Protein AF-A0A929A7U9-F1 (afdb_monomer)

Sequence (236 aa):
MKFIVTSAIALIPPIICLALLGVSIYPGGVENAIILFILLVLVALNLFISNLIAGQLWAILTFVLLGGIPILMLWREVRQSATNNSPSSSHRLPVRLRKILRWLWILDGCIVGLTIVLLSANIPLKWSFSQVEPSFSDLAAQASTPGAIAFVDRQFGPYSVSEMVQSEAGGTYIRLRSPEFFVSDRTIYGFAHHPNPNGSPFGGGDENHRHYEVHSIDGEWHWFQDNFGTDDWRSF

Mean predicted aligned error: 11.19 Å

Secondary structure (DSSP, 8-state):
-HHHHHHHHHHHHHHHHHHHHHHTTSTTTT--HHHHHHHHHHHHHHHHHHHHHHHHHHHHHHHHHHHHHHHHHHHHHHHTTT---------PPPHHHHHHHHHHHHHHHHHHHHHHHHHHTTHHHHHHHHTTHHHHHHHHHT--SBTPEEEEEEEETTEEEEEEEE-TTS-EEEEEPPPTTTS-TTEEEEEEES--TT--TT--S-GGG-EEEEEEEETTEEEEEEE--SGGGGG-

Solvent-accessible surface area (backbone atoms only — not comparable to full-atom values): 13617 Å² total; per-residue (Å²): 110,71,67,60,54,55,55,55,60,65,48,48,61,61,53,52,49,52,52,49,50,61,46,34,45,42,86,79,58,63,74,47,68,60,58,57,47,51,52,50,49,53,52,50,47,52,54,47,55,50,48,50,58,54,46,49,50,50,52,51,49,48,48,45,52,68,56,39,46,58,54,46,48,60,50,43,66,70,42,72,78,71,65,85,86,80,89,81,81,77,86,65,78,56,74,65,57,62,52,52,55,55,49,52,54,52,51,50,53,50,51,54,53,48,47,52,53,38,59,78,67,43,42,48,25,38,58,58,43,67,76,41,42,69,63,52,50,59,52,51,71,65,57,82,49,68,70,46,79,42,81,62,71,46,73,54,87,96,43,40,35,40,37,35,34,23,33,80,91,44,30,34,38,38,34,42,53,74,64,88,85,80,60,58,97,50,51,50,37,33,42,21,42,51,67,47,93,89,52,67,89,82,73,74,69,65,73,92,46,50,50,70,49,77,46,84,60,55,94,65,34,25,36,38,41,39,36,53,61,62,92,68,66,82,80,116

pLDDT: mean 77.68, std 15.36, range [47.34, 97.56]

Foldseek 3Di:
DVVVVLVVLLVVLLVLLVVQLVQLLDPVSQPPPVSVVVSVVSLVVSVVVVVVVVVVVVVVVVCCVVVVVVVVVVVVVVCVVPDDDDDDDDPDPPPVVVVVSVVSNVVSVVSSVVSVVCSVVSVSNLVSCVQQVVVVVVVQVPQDDALDKDADQDDGPPWGWGIWHAHPVGKIWTWTDDPPPGDDPQKTKDKIQQDDPQDDSVDDEDPVQKDKDWADRDDRMIMIMIGHRDPCPVVD

Structure (mmCIF, N/CA/C/O backbone):
data_AF-A0A929A7U9-F1
#
_entry.id   AF-A0A929A7U9-F1
#
loop_
_atom_site.group_PDB
_atom_site.id
_atom_site.type_symbol
_atom_site.label_atom_id
_atom_site.label_alt_id
_atom_site.label_comp_id
_atom_site.label_asym_id
_atom_site.label_entity_id
_atom_site.label_seq_id
_atom_site.pdbx_PDB_ins_code
_atom_site.Cartn_x
_atom_site.Cartn_y
_atom_site.Cartn_z
_atom_site.occupancy
_atom_site.B_iso_or_equiv
_atom_site.auth_seq_id
_atom_site.auth_comp_id
_atom_site.auth_asym_id
_atom_site.auth_atom_id
_atom_site.pdbx_PDB_model_num
ATOM 1 N N . MET A 1 1 ? 18.828 15.939 -28.427 1.00 59.81 1 MET A N 1
ATOM 2 C CA . MET A 1 1 ? 17.454 15.390 -28.360 1.00 59.81 1 MET A CA 1
ATOM 3 C C . MET A 1 1 ? 17.405 13.941 -27.868 1.00 59.81 1 MET A C 1
ATOM 5 O O . MET A 1 1 ? 16.800 13.713 -26.836 1.00 59.81 1 MET A O 1
ATOM 9 N N . LYS A 1 2 ? 18.085 12.975 -28.511 1.00 65.75 2 LYS A N 1
ATOM 10 C CA . LYS A 1 2 ? 18.014 11.543 -28.127 1.00 65.75 2 LYS A CA 1
ATOM 11 C C . LYS A 1 2 ? 18.396 11.240 -26.665 1.00 65.75 2 LYS A C 1
ATOM 13 O O . LYS A 1 2 ? 17.694 10.483 -26.018 1.00 65.75 2 LYS A O 1
ATOM 18 N N . PHE A 1 3 ? 19.442 11.880 -26.131 1.00 68.69 3 PHE A N 1
ATOM 19 C CA . PHE A 1 3 ? 19.847 11.707 -24.726 1.00 68.69 3 PHE A CA 1
ATOM 20 C C . PHE A 1 3 ? 18.761 12.152 -23.730 1.00 68.69 3 PHE A C 1
ATOM 22 O O . PHE A 1 3 ? 18.493 11.442 -22.774 1.00 68.69 3 PHE A O 1
A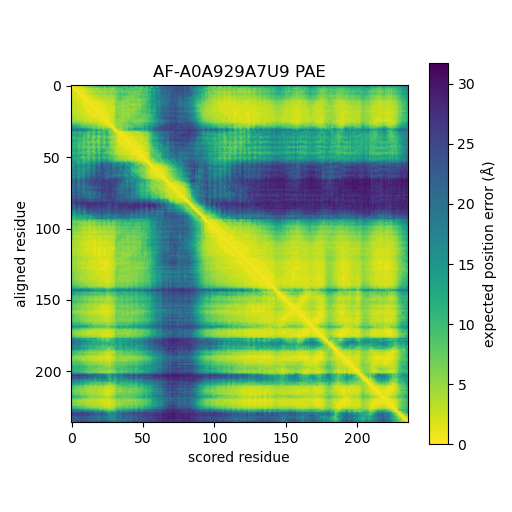TOM 29 N N . ILE A 1 4 ? 18.083 13.272 -24.005 1.00 74.00 4 ILE A N 1
ATOM 30 C CA . ILE A 1 4 ? 17.002 13.804 -23.157 1.00 74.00 4 ILE A CA 1
ATOM 31 C C . ILE A 1 4 ? 15.828 12.820 -23.110 1.00 74.00 4 ILE A C 1
ATOM 33 O O . ILE A 1 4 ? 15.306 12.543 -22.038 1.00 74.00 4 ILE A O 1
ATOM 37 N N . VAL A 1 5 ? 15.462 12.242 -24.259 1.00 74.94 5 VAL A N 1
ATOM 38 C CA . VAL A 1 5 ? 14.384 11.244 -24.340 1.00 74.94 5 VAL A CA 1
ATOM 39 C C . VAL A 1 5 ? 14.744 9.982 -23.551 1.00 74.94 5 VAL A C 1
ATOM 41 O O . VAL A 1 5 ? 13.927 9.494 -22.781 1.00 74.94 5 VAL A O 1
ATOM 44 N N . THR A 1 6 ? 15.975 9.474 -23.681 1.00 72.62 6 THR A N 1
ATOM 45 C CA . THR A 1 6 ? 16.406 8.284 -22.929 1.00 72.62 6 THR A CA 1
ATOM 46 C C . THR A 1 6 ? 16.461 8.540 -21.422 1.00 72.62 6 THR A C 1
ATOM 48 O O . THR A 1 6 ? 16.034 7.689 -20.650 1.00 72.62 6 THR A O 1
ATOM 51 N N . SER A 1 7 ? 16.933 9.715 -20.996 1.00 73.75 7 SER A N 1
ATOM 52 C CA . SER A 1 7 ? 16.936 10.097 -19.581 1.00 73.75 7 SER A CA 1
ATOM 53 C C . SER A 1 7 ? 15.524 10.261 -19.018 1.00 73.75 7 SER A C 1
ATOM 55 O O . SER A 1 7 ? 15.276 9.826 -17.902 1.00 73.75 7 SER A O 1
ATOM 57 N N . ALA A 1 8 ? 14.590 10.833 -19.783 1.00 78.75 8 ALA A N 1
ATOM 58 C CA . ALA A 1 8 ? 13.200 10.969 -19.352 1.00 78.75 8 ALA A CA 1
ATOM 59 C C . ALA A 1 8 ? 12.524 9.602 -19.157 1.00 78.75 8 ALA A C 1
ATOM 61 O O . ALA A 1 8 ? 11.839 9.399 -18.162 1.00 78.75 8 ALA A O 1
ATOM 62 N N . ILE A 1 9 ? 12.768 8.647 -20.062 1.00 79.31 9 ILE A N 1
ATOM 63 C CA . ILE A 1 9 ? 12.216 7.286 -19.968 1.00 79.31 9 ILE A CA 1
ATOM 64 C C . ILE A 1 9 ? 12.774 6.530 -18.751 1.00 79.31 9 ILE A C 1
ATOM 66 O O . ILE A 1 9 ? 12.028 5.819 -18.080 1.00 79.31 9 ILE A O 1
ATOM 70 N N . ALA A 1 10 ? 14.056 6.718 -18.425 1.00 79.31 10 ALA A N 1
ATOM 71 C CA . ALA A 1 10 ? 14.673 6.107 -17.244 1.00 79.31 10 ALA A CA 1
ATOM 72 C C . ALA A 1 10 ? 14.093 6.633 -15.913 1.00 79.31 10 ALA A C 1
ATOM 74 O O . ALA A 1 10 ? 14.132 5.940 -14.909 1.00 79.31 10 ALA A O 1
ATOM 75 N N . LEU A 1 11 ? 13.502 7.833 -15.886 1.00 85.00 11 LEU A N 1
ATOM 76 C CA . LEU A 1 11 ? 12.897 8.388 -14.665 1.00 85.00 11 LEU A CA 1
ATOM 77 C C . LEU A 1 11 ? 11.472 7.891 -14.396 1.00 85.00 11 LEU A C 1
ATOM 79 O O . LEU A 1 11 ? 10.967 8.062 -13.286 1.00 85.00 11 LEU A O 1
ATOM 83 N N . ILE A 1 12 ? 10.821 7.265 -15.378 1.00 83.88 12 ILE A N 1
ATOM 84 C CA . ILE A 1 12 ? 9.435 6.802 -15.246 1.00 83.88 12 ILE A CA 1
ATOM 85 C C . ILE A 1 12 ? 9.291 5.737 -14.138 1.00 83.88 12 ILE A C 1
ATOM 87 O O . ILE A 1 12 ? 8.432 5.923 -13.273 1.00 83.88 12 ILE A O 1
ATOM 91 N N . PRO A 1 13 ? 10.112 4.663 -14.078 1.00 83.00 13 PRO A N 1
ATOM 92 C CA . PRO A 1 13 ? 9.962 3.644 -13.038 1.00 83.00 13 PRO A CA 1
ATOM 93 C C . PRO A 1 13 ? 10.159 4.175 -11.612 1.00 83.00 13 PRO A C 1
ATOM 95 O O . PRO A 1 13 ? 9.302 3.878 -10.781 1.00 83.00 13 PRO A O 1
ATOM 98 N N . PRO A 1 14 ? 11.192 4.987 -11.298 1.00 88.00 14 PRO A N 1
ATOM 99 C CA . PRO A 1 14 ? 11.329 5.579 -9.967 1.00 88.00 14 PRO A CA 1
ATOM 100 C C . PRO A 1 14 ? 10.123 6.424 -9.544 1.00 88.00 14 PRO A C 1
ATOM 102 O O . PRO A 1 14 ? 9.678 6.312 -8.405 1.00 88.00 14 PRO A O 1
ATOM 105 N N . ILE A 1 15 ? 9.559 7.229 -10.453 1.00 88.94 15 ILE A N 1
ATOM 106 C CA . ILE A 1 15 ? 8.371 8.049 -10.162 1.00 88.94 15 ILE A CA 1
ATOM 107 C C . ILE A 1 15 ? 7.169 7.159 -9.831 1.00 88.94 15 ILE A C 1
ATOM 109 O O . ILE A 1 15 ? 6.477 7.407 -8.846 1.00 88.94 15 ILE A O 1
ATOM 113 N N . ILE A 1 16 ? 6.946 6.097 -10.612 1.00 86.25 16 ILE A N 1
ATOM 114 C CA . ILE A 1 16 ? 5.873 5.128 -10.347 1.00 86.25 16 ILE A CA 1
ATOM 115 C C . ILE A 1 16 ? 6.101 4.427 -9.005 1.00 86.25 16 ILE A C 1
ATOM 117 O O . ILE A 1 16 ? 5.173 4.318 -8.210 1.00 86.25 16 ILE A O 1
ATOM 121 N N . CYS A 1 17 ? 7.330 3.991 -8.722 1.00 89.31 17 CYS A N 1
ATOM 122 C CA . CYS A 1 17 ? 7.674 3.341 -7.459 1.00 89.31 17 CYS A CA 1
ATOM 123 C C . CYS A 1 17 ? 7.391 4.255 -6.261 1.00 89.31 17 CYS A C 1
ATOM 125 O O . CYS A 1 17 ? 6.800 3.808 -5.283 1.00 89.31 17 CYS A O 1
ATOM 127 N N . LEU A 1 18 ? 7.751 5.539 -6.346 1.00 92.38 18 LEU A N 1
ATOM 128 C CA . LEU A 1 18 ? 7.455 6.523 -5.303 1.00 92.38 18 LEU A CA 1
ATOM 129 C C . LEU A 1 18 ? 5.951 6.748 -5.125 1.00 92.38 18 LEU A C 1
ATOM 131 O O . LEU A 1 18 ? 5.478 6.780 -3.992 1.00 92.38 18 LEU A O 1
ATOM 135 N N . ALA A 1 19 ? 5.196 6.866 -6.220 1.00 89.38 19 ALA A N 1
ATOM 136 C CA . ALA A 1 19 ? 3.743 7.011 -6.156 1.00 89.38 19 ALA A CA 1
ATOM 137 C C . ALA A 1 19 ? 3.088 5.797 -5.478 1.00 89.38 19 ALA A C 1
ATOM 139 O O . ALA A 1 19 ? 2.232 5.961 -4.613 1.00 89.38 19 ALA A O 1
ATOM 140 N N . LEU A 1 20 ? 3.539 4.584 -5.810 1.00 87.88 20 LEU A N 1
ATOM 141 C CA . LEU A 1 20 ? 3.041 3.351 -5.203 1.00 87.88 20 LEU A CA 1
ATOM 142 C C . LEU A 1 20 ? 3.400 3.232 -3.726 1.00 87.88 20 LEU A C 1
ATOM 144 O O . LEU A 1 20 ? 2.543 2.858 -2.932 1.00 87.88 20 LEU A O 1
ATOM 148 N N . LEU A 1 21 ? 4.626 3.597 -3.339 1.00 91.81 21 LEU A N 1
ATOM 149 C CA . LEU A 1 21 ? 4.996 3.665 -1.925 1.00 91.81 21 LEU A CA 1
ATOM 150 C C . LEU A 1 21 ? 4.110 4.675 -1.177 1.00 91.81 21 LEU A C 1
ATOM 152 O O . LEU A 1 21 ? 3.668 4.383 -0.070 1.00 91.81 21 LEU A O 1
ATOM 156 N N . GLY A 1 22 ? 3.779 5.812 -1.795 1.00 90.94 22 GLY A N 1
ATOM 157 C CA . GLY A 1 22 ? 2.842 6.789 -1.234 1.00 90.94 22 GLY A CA 1
ATOM 158 C C . GLY A 1 22 ? 1.423 6.240 -1.054 1.00 90.94 22 GLY A C 1
ATOM 159 O O . GLY A 1 22 ? 0.825 6.430 -0.001 1.00 90.94 22 GLY A O 1
ATOM 160 N N . VAL A 1 23 ? 0.892 5.517 -2.044 1.00 88.38 23 VAL A N 1
ATOM 161 C CA . VAL A 1 23 ? -0.439 4.884 -1.956 1.00 88.38 23 VAL A CA 1
ATOM 162 C C . VAL A 1 23 ? -0.452 3.741 -0.934 1.00 88.38 23 VAL A C 1
ATOM 164 O O . VAL A 1 23 ? -1.437 3.567 -0.225 1.00 88.38 23 VAL A O 1
ATOM 167 N N . SER A 1 24 ? 0.655 3.010 -0.786 1.00 89.94 24 SER A N 1
ATOM 168 C CA . SER A 1 24 ? 0.783 1.891 0.161 1.00 89.94 24 SER A CA 1
ATOM 169 C C . SER A 1 24 ? 0.789 2.278 1.638 1.00 89.94 24 SER A C 1
ATOM 171 O O . SER A 1 24 ? 0.807 1.405 2.499 1.00 89.94 24 SER A O 1
ATOM 173 N N . ILE A 1 25 ? 0.777 3.578 1.938 1.00 93.00 25 ILE A N 1
ATOM 174 C CA . ILE A 1 25 ? 0.541 4.085 3.290 1.00 93.00 25 ILE A CA 1
ATOM 175 C C . ILE A 1 25 ? -0.906 3.815 3.724 1.00 93.00 25 ILE A C 1
ATOM 177 O O . ILE A 1 25 ? -1.170 3.694 4.915 1.00 93.00 25 ILE A O 1
ATOM 181 N N . TYR A 1 26 ? -1.847 3.699 2.784 1.00 90.19 26 TYR A N 1
ATOM 182 C CA . TYR A 1 26 ? -3.242 3.426 3.105 1.00 90.19 26 TYR A CA 1
ATOM 183 C C . TYR A 1 26 ? -3.506 1.914 3.175 1.00 90.19 26 TYR A C 1
ATOM 185 O O . TYR A 1 26 ? -3.096 1.181 2.267 1.00 90.19 26 TYR A O 1
ATOM 193 N N . PRO A 1 27 ? -4.211 1.432 4.215 1.00 88.44 27 PRO A N 1
ATOM 194 C CA . PRO A 1 27 ? -4.626 0.032 4.299 1.00 88.44 27 PRO A CA 1
ATOM 195 C C . PRO A 1 27 ? -5.506 -0.342 3.096 1.00 88.44 27 PRO A C 1
ATOM 197 O O . PRO A 1 27 ? -6.297 0.479 2.632 1.00 88.44 27 PRO A O 1
ATOM 200 N N . GLY A 1 28 ? -5.322 -1.544 2.545 1.00 80.56 28 GLY A N 1
ATOM 201 C CA . GLY A 1 28 ? -6.004 -1.986 1.318 1.00 80.56 28 GLY A CA 1
ATOM 202 C C . GLY A 1 28 ? -5.505 -1.338 0.011 1.00 80.56 28 GLY A C 1
ATOM 203 O O . GLY A 1 28 ? -5.882 -1.765 -1.077 1.00 80.56 28 GLY A O 1
ATOM 204 N N . GLY A 1 29 ? -4.620 -0.330 0.063 1.00 77.62 29 GLY A N 1
ATOM 205 C CA . GLY A 1 29 ? -4.248 0.468 -1.114 1.00 77.62 29 GLY A CA 1
ATOM 206 C C . GLY A 1 29 ? -3.485 -0.286 -2.215 1.00 77.62 29 GLY A C 1
ATOM 207 O O . GLY A 1 29 ? -3.477 0.154 -3.365 1.00 77.62 29 GLY A O 1
ATOM 208 N N . VAL A 1 30 ? -2.833 -1.411 -1.889 1.00 75.00 30 VAL A N 1
ATOM 209 C CA . VAL A 1 30 ? -1.958 -2.161 -2.823 1.00 75.00 30 VAL A CA 1
ATOM 210 C C . VAL A 1 30 ? -2.303 -3.650 -2.917 1.00 75.00 30 VAL A C 1
ATOM 212 O O . VAL A 1 30 ? -1.631 -4.402 -3.616 1.00 75.00 30 VAL A O 1
ATOM 215 N N . GLU A 1 31 ? -3.391 -4.095 -2.293 1.00 67.00 31 GLU A N 1
ATOM 216 C CA . GLU A 1 31 ? -3.748 -5.524 -2.236 1.00 67.00 31 GLU A CA 1
ATOM 217 C C . GLU A 1 31 ? -4.110 -6.147 -3.581 1.00 67.00 31 GLU A C 1
ATOM 219 O O . GLU A 1 31 ? -4.141 -7.366 -3.750 1.00 67.00 31 GLU A O 1
ATOM 224 N N . ASN A 1 32 ? -4.296 -5.319 -4.599 1.00 60.91 32 ASN A N 1
ATOM 225 C CA . ASN A 1 32 ? -4.484 -5.814 -5.937 1.00 60.91 32 ASN A CA 1
ATOM 226 C C . ASN A 1 32 ? -3.158 -6.365 -6.481 1.00 60.91 32 ASN A C 1
ATOM 228 O O . ASN A 1 32 ? -2.272 -5.612 -6.886 1.00 60.91 32 ASN A O 1
ATOM 232 N N . ALA A 1 33 ? -3.082 -7.689 -6.648 1.00 58.94 33 ALA A N 1
ATOM 233 C C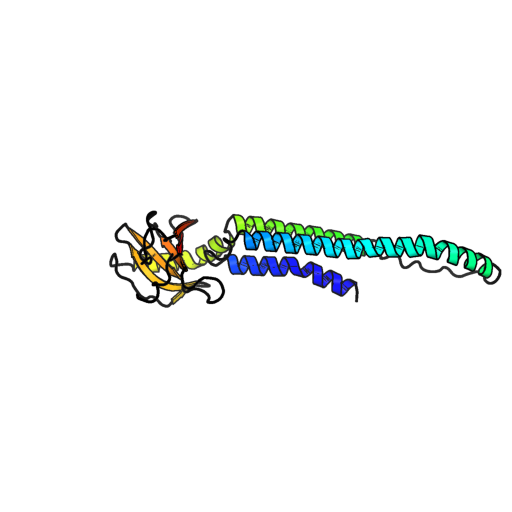A . ALA A 1 33 ? -2.113 -8.360 -7.526 1.00 58.94 33 ALA A CA 1
ATOM 234 C C . ALA A 1 33 ? -2.011 -7.686 -8.916 1.00 58.94 33 ALA A C 1
ATOM 236 O O . ALA A 1 33 ? -0.981 -7.759 -9.585 1.00 58.94 33 ALA A O 1
ATOM 237 N N . ILE A 1 34 ? -3.062 -6.965 -9.319 1.00 62.72 34 ILE A N 1
ATOM 238 C CA . ILE A 1 34 ? -3.126 -6.100 -10.499 1.00 62.72 34 ILE A CA 1
ATOM 239 C C . ILE A 1 34 ? -2.083 -4.975 -10.444 1.00 62.72 34 ILE A C 1
ATOM 241 O O . ILE A 1 34 ? -1.452 -4.707 -11.457 1.00 62.72 34 ILE A O 1
ATOM 245 N N . ILE A 1 35 ? -1.847 -4.332 -9.297 1.00 65.69 35 ILE A N 1
ATOM 246 C CA . ILE A 1 35 ? -0.838 -3.269 -9.167 1.00 65.69 35 ILE A CA 1
ATOM 247 C C . ILE A 1 35 ? 0.565 -3.853 -9.338 1.00 65.69 35 ILE A C 1
ATOM 249 O O . ILE A 1 35 ? 1.357 -3.302 -10.101 1.00 65.69 35 ILE A O 1
ATOM 253 N N . LEU A 1 36 ? 0.853 -5.001 -8.714 1.00 65.38 36 LEU A N 1
ATOM 254 C CA . LEU A 1 36 ? 2.115 -5.720 -8.912 1.00 65.38 36 LEU A CA 1
ATOM 255 C C . LEU A 1 36 ? 2.299 -6.127 -10.388 1.00 65.38 36 LEU A C 1
ATOM 257 O O . LEU A 1 36 ? 3.380 -5.959 -10.954 1.00 65.38 36 LEU A O 1
ATOM 261 N N . PHE A 1 37 ? 1.228 -6.605 -11.030 1.00 66.88 37 PHE A N 1
ATOM 262 C CA . PHE A 1 37 ? 1.208 -6.945 -12.451 1.00 66.88 37 PHE A CA 1
ATOM 263 C C . PHE A 1 37 ? 1.444 -5.718 -13.343 1.00 66.88 37 PHE A C 1
ATOM 265 O O . PHE A 1 37 ? 2.265 -5.782 -14.254 1.00 66.88 37 PHE A O 1
ATOM 272 N N . ILE A 1 38 ? 0.801 -4.581 -13.062 1.00 69.69 38 ILE A N 1
ATOM 273 C CA . ILE A 1 38 ? 1.007 -3.317 -13.784 1.00 69.69 38 ILE A CA 1
ATOM 274 C C . ILE A 1 38 ? 2.461 -2.861 -13.643 1.00 69.69 38 ILE A C 1
ATOM 276 O O . ILE A 1 38 ? 3.079 -2.485 -14.636 1.00 69.69 38 ILE A O 1
ATOM 280 N N . LEU A 1 39 ? 3.035 -2.943 -12.442 1.00 67.38 39 LEU A N 1
ATOM 281 C CA . LEU A 1 39 ? 4.437 -2.608 -12.181 1.00 67.38 39 LEU A CA 1
ATOM 282 C C . LEU A 1 39 ? 5.371 -3.480 -13.029 1.00 67.38 39 LEU A C 1
ATOM 284 O O . LEU A 1 39 ? 6.260 -2.969 -13.712 1.00 67.38 39 LEU A O 1
ATOM 288 N N . LEU A 1 40 ? 5.118 -4.790 -13.050 1.00 68.00 40 LEU A N 1
ATOM 289 C CA . LEU A 1 40 ? 5.883 -5.749 -13.839 1.00 68.00 40 LEU A CA 1
ATOM 290 C C . LEU A 1 40 ? 5.755 -5.481 -15.346 1.00 68.00 40 LEU A C 1
ATOM 292 O O . LEU A 1 40 ? 6.759 -5.492 -16.058 1.00 68.00 40 LEU A O 1
ATOM 296 N N . VAL A 1 41 ? 4.547 -5.178 -15.830 1.00 72.81 41 VAL A N 1
ATOM 297 C CA . VAL A 1 41 ? 4.285 -4.828 -17.234 1.00 72.81 41 VAL A CA 1
ATOM 298 C C . VAL A 1 41 ? 4.978 -3.523 -17.615 1.00 72.81 41 VAL A C 1
ATOM 300 O O . VAL A 1 41 ? 5.594 -3.463 -18.674 1.00 72.81 41 VAL A O 1
ATOM 303 N N . LEU A 1 42 ? 4.938 -2.492 -16.770 1.00 69.62 42 LEU A N 1
ATOM 304 C CA . LEU A 1 42 ? 5.588 -1.207 -17.045 1.00 69.62 42 LEU A CA 1
ATOM 305 C C . LEU A 1 42 ? 7.111 -1.342 -17.087 1.00 69.62 42 LEU A C 1
ATOM 307 O O . LEU A 1 42 ? 7.760 -0.772 -17.966 1.00 69.62 42 LEU A O 1
ATOM 311 N N . VAL A 1 43 ? 7.685 -2.150 -16.196 1.00 67.94 43 VAL A N 1
ATOM 312 C CA . VAL A 1 43 ? 9.118 -2.467 -16.210 1.00 67.94 43 VAL A CA 1
ATOM 313 C C . VAL A 1 43 ? 9.481 -3.273 -17.459 1.00 67.94 43 VAL A C 1
ATOM 315 O O . VAL A 1 43 ? 10.437 -2.923 -18.152 1.00 67.94 43 VAL A O 1
ATOM 318 N N . ALA A 1 44 ? 8.695 -4.294 -17.810 1.00 66.56 44 ALA A N 1
ATOM 319 C CA . ALA A 1 44 ? 8.902 -5.088 -19.021 1.00 66.56 44 ALA A CA 1
ATOM 320 C C . ALA A 1 44 ? 8.781 -4.241 -20.299 1.00 66.56 44 ALA A C 1
ATOM 322 O O . ALA A 1 44 ? 9.611 -4.364 -21.202 1.00 66.56 44 ALA A O 1
ATOM 323 N N . LEU A 1 45 ? 7.801 -3.335 -20.362 1.00 70.75 45 LEU A N 1
ATOM 324 C CA . LEU A 1 45 ? 7.613 -2.402 -21.470 1.00 70.75 45 LEU A CA 1
ATOM 325 C C . LEU A 1 45 ? 8.807 -1.449 -21.588 1.00 70.75 45 LEU A C 1
ATOM 327 O O . LEU A 1 45 ? 9.303 -1.220 -22.691 1.00 70.75 45 LEU A O 1
ATOM 331 N N . ASN A 1 46 ? 9.314 -0.934 -20.466 1.00 67.50 46 ASN A N 1
ATOM 332 C CA . ASN A 1 46 ? 10.479 -0.054 -20.467 1.00 67.50 46 ASN A CA 1
ATOM 333 C C . ASN A 1 46 ? 11.742 -0.782 -20.964 1.00 67.50 46 ASN A C 1
ATOM 335 O O . ASN A 1 46 ? 12.476 -0.268 -21.817 1.00 67.50 46 ASN A O 1
ATOM 339 N N . LEU A 1 47 ? 11.951 -2.023 -20.513 1.00 64.06 47 LEU A N 1
ATOM 340 C CA . LEU A 1 47 ? 13.027 -2.887 -21.007 1.00 64.06 47 LEU A CA 1
ATOM 341 C C . LEU A 1 47 ? 12.878 -3.170 -22.510 1.00 64.06 47 LEU A C 1
ATOM 343 O O . LEU A 1 47 ? 13.861 -3.105 -23.252 1.00 64.06 47 LEU A O 1
ATOM 347 N N . PHE A 1 48 ? 11.656 -3.437 -22.977 1.00 68.50 48 PHE A N 1
ATOM 348 C CA . PHE A 1 48 ? 11.362 -3.703 -24.383 1.00 68.50 48 PHE A CA 1
ATOM 349 C C . PHE A 1 48 ? 11.623 -2.484 -25.274 1.00 68.50 48 PHE A C 1
ATOM 351 O O . PHE A 1 48 ? 12.360 -2.597 -26.250 1.00 68.50 48 PHE A O 1
ATOM 358 N N . ILE A 1 49 ? 11.087 -1.310 -24.924 1.00 67.06 49 ILE A N 1
ATOM 359 C CA . ILE A 1 49 ? 11.286 -0.059 -25.676 1.00 67.06 49 ILE A CA 1
ATOM 360 C C . ILE A 1 49 ? 12.776 0.278 -25.755 1.00 67.06 49 ILE A C 1
ATOM 362 O O . ILE A 1 49 ? 13.291 0.653 -26.810 1.00 67.06 49 ILE A O 1
ATOM 366 N N . SER A 1 50 ? 13.499 0.074 -24.660 1.00 63.03 50 SER A N 1
ATOM 367 C CA . SER A 1 50 ? 14.931 0.350 -24.598 1.00 63.03 50 SER A CA 1
ATOM 368 C C . SER A 1 50 ? 15.754 -0.613 -25.448 1.00 63.03 50 SER A C 1
ATOM 370 O O . SER A 1 50 ? 16.664 -0.177 -26.160 1.00 63.03 50 SER A O 1
ATOM 372 N N . ASN A 1 51 ? 15.393 -1.898 -25.465 1.00 65.31 51 ASN A N 1
ATOM 373 C CA . ASN A 1 51 ? 15.986 -2.875 -26.376 1.00 65.31 51 ASN A CA 1
ATOM 374 C C . ASN A 1 51 ? 15.609 -2.620 -27.836 1.00 65.31 51 ASN A C 1
ATOM 376 O O . ASN A 1 51 ? 16.447 -2.822 -28.708 1.00 65.31 51 ASN A O 1
ATOM 380 N N . LEU A 1 52 ? 14.403 -2.130 -28.124 1.00 70.75 52 LEU A N 1
ATOM 381 C CA . LEU A 1 52 ? 13.984 -1.775 -29.477 1.00 70.75 52 LEU A CA 1
ATOM 382 C C . LEU A 1 52 ? 14.792 -0.581 -30.004 1.00 70.75 52 LEU A C 1
ATOM 384 O O . LEU A 1 52 ? 15.317 -0.628 -31.114 1.00 70.75 52 LEU A O 1
ATOM 388 N N . ILE A 1 53 ? 14.977 0.458 -29.186 1.00 67.56 53 ILE A N 1
ATOM 389 C CA . ILE A 1 53 ? 15.792 1.629 -29.539 1.00 67.56 53 ILE A CA 1
ATOM 390 C C . ILE A 1 53 ? 17.269 1.233 -29.706 1.00 67.56 53 ILE A C 1
ATOM 392 O O . ILE A 1 53 ? 17.928 1.662 -30.658 1.00 67.56 53 ILE A O 1
ATOM 396 N N . ALA A 1 54 ? 17.799 0.385 -28.819 1.00 63.59 54 ALA A N 1
ATOM 397 C CA . ALA A 1 54 ? 19.164 -0.128 -28.927 1.00 63.59 54 ALA A CA 1
ATOM 398 C C . ALA A 1 54 ? 19.346 -1.082 -30.124 1.00 63.59 54 ALA A C 1
ATOM 400 O O . ALA A 1 54 ? 20.381 -1.050 -30.789 1.00 63.59 54 ALA A O 1
ATOM 401 N N . GLY A 1 55 ? 18.344 -1.906 -30.426 1.00 64.19 55 GLY A N 1
ATOM 402 C CA . GLY A 1 55 ? 18.327 -2.862 -31.531 1.00 64.19 55 GLY A CA 1
ATOM 403 C C . GLY A 1 55 ? 18.191 -2.184 -32.891 1.00 64.19 55 GLY A C 1
ATOM 404 O O . GLY A 1 55 ? 18.907 -2.543 -33.821 1.00 64.19 55 GLY A O 1
ATOM 405 N N . GLN A 1 56 ? 17.374 -1.132 -33.003 1.00 60.22 56 GLN A N 1
ATOM 406 C CA . GLN A 1 56 ? 17.318 -0.311 -34.214 1.00 60.22 56 GLN A CA 1
ATOM 407 C C . GLN A 1 56 ? 18.638 0.416 -34.481 1.00 60.22 56 GLN A C 1
ATOM 409 O O . GLN A 1 56 ? 19.012 0.582 -35.637 1.00 60.22 56 GLN A O 1
ATOM 414 N N . LEU A 1 57 ? 19.397 0.788 -33.444 1.00 57.09 57 LEU A N 1
ATOM 415 C CA . LEU A 1 57 ? 20.758 1.298 -33.626 1.00 57.09 57 LEU A CA 1
ATOM 416 C C . LEU A 1 57 ? 21.693 0.238 -34.206 1.00 57.09 57 LEU A C 1
ATOM 418 O O . LEU A 1 57 ? 22.482 0.577 -35.081 1.00 57.09 57 LEU A O 1
ATOM 422 N N . TRP A 1 58 ? 21.592 -1.022 -33.776 1.00 51.75 58 TRP A N 1
ATOM 423 C CA . TRP A 1 58 ? 22.350 -2.110 -34.394 1.00 51.75 58 TRP A CA 1
ATOM 424 C C . TRP A 1 58 ? 21.919 -2.345 -35.831 1.00 51.75 58 TRP A C 1
ATOM 426 O O . TRP A 1 58 ? 22.795 -2.381 -36.677 1.00 51.75 58 TRP A O 1
ATOM 436 N N . ALA A 1 59 ? 20.614 -2.400 -36.114 1.00 55.00 59 ALA A N 1
ATOM 437 C CA . ALA A 1 59 ? 20.079 -2.594 -37.458 1.00 55.00 59 ALA A CA 1
ATOM 438 C C . ALA A 1 59 ? 20.508 -1.470 -38.415 1.00 55.00 59 ALA A C 1
ATOM 440 O O . ALA A 1 59 ? 21.028 -1.757 -39.489 1.00 55.00 59 ALA A O 1
ATOM 441 N N . ILE A 1 60 ? 20.380 -0.201 -38.009 1.00 59.25 60 ILE A N 1
ATOM 442 C CA . ILE A 1 60 ? 20.815 0.965 -38.793 1.00 59.25 60 ILE A CA 1
ATOM 443 C C . ILE A 1 60 ? 22.340 0.977 -38.937 1.00 59.25 60 ILE A C 1
ATOM 445 O O . ILE A 1 60 ? 22.839 1.233 -40.026 1.00 59.25 60 ILE A O 1
ATOM 449 N N . LEU A 1 61 ? 23.100 0.658 -37.885 1.00 56.22 61 LEU A N 1
ATOM 450 C CA . LEU A 1 61 ? 24.559 0.569 -37.960 1.00 56.22 61 LEU A CA 1
ATOM 451 C C . LEU A 1 61 ? 24.996 -0.568 -38.891 1.00 56.22 61 LEU A C 1
ATOM 453 O O . LEU A 1 61 ? 25.889 -0.358 -39.699 1.00 56.22 61 LEU A O 1
ATOM 457 N N . THR A 1 62 ? 24.357 -1.738 -38.842 1.00 55.31 62 THR A N 1
ATOM 458 C CA . THR A 1 62 ? 24.617 -2.835 -39.781 1.00 55.31 62 THR A CA 1
ATOM 459 C C . THR A 1 62 ? 24.170 -2.486 -41.184 1.00 55.31 62 THR A C 1
ATOM 461 O O . THR A 1 62 ? 24.879 -2.842 -42.104 1.00 55.31 62 THR A O 1
ATOM 464 N N . PHE A 1 63 ? 23.076 -1.752 -41.384 1.00 56.94 63 PHE A N 1
ATOM 465 C CA . PHE A 1 63 ? 22.633 -1.325 -42.713 1.00 56.94 63 PHE A CA 1
ATOM 466 C C . PHE A 1 63 ? 23.572 -0.262 -43.303 1.00 56.94 63 PHE A C 1
ATOM 468 O O . PHE A 1 63 ? 23.885 -0.288 -44.487 1.00 56.94 63 PHE A O 1
ATOM 475 N N . VAL A 1 64 ? 24.107 0.633 -42.469 1.00 61.19 64 VAL A N 1
ATOM 476 C CA . VAL A 1 64 ? 25.134 1.614 -42.853 1.00 61.19 64 VAL A CA 1
ATOM 477 C C . VAL A 1 64 ? 26.503 0.951 -43.043 1.00 61.19 64 VAL A C 1
ATOM 479 O O . VAL A 1 64 ? 27.258 1.366 -43.913 1.00 61.19 64 VAL A O 1
ATOM 482 N N . LEU A 1 65 ? 26.837 -0.103 -42.297 1.00 56.41 65 LEU A N 1
ATOM 483 C CA . LEU A 1 65 ? 28.067 -0.868 -42.512 1.00 56.41 65 LEU A CA 1
ATOM 484 C C . LEU A 1 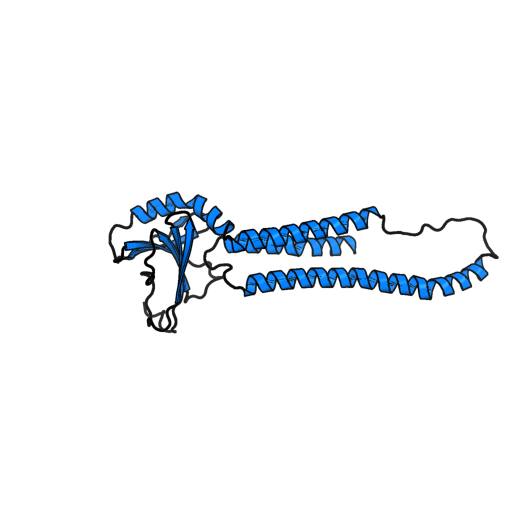65 ? 27.947 -1.784 -43.745 1.00 56.41 65 LEU A C 1
ATOM 486 O O . LEU A 1 65 ? 28.837 -1.784 -44.577 1.00 56.41 65 LEU A O 1
ATOM 490 N N . LEU A 1 66 ? 26.845 -2.508 -43.940 1.00 51.88 66 LEU A N 1
ATOM 491 C CA . LEU A 1 66 ? 26.644 -3.416 -45.081 1.00 51.88 66 LEU A CA 1
ATOM 492 C C . LEU A 1 66 ? 26.290 -2.685 -46.380 1.00 51.88 66 LEU A C 1
ATOM 494 O O . LEU A 1 66 ? 26.736 -3.111 -47.436 1.00 51.88 66 LEU A O 1
ATOM 498 N N . GLY A 1 67 ? 25.520 -1.596 -46.327 1.00 49.50 67 GLY A N 1
ATOM 499 C CA . GLY A 1 67 ? 25.131 -0.805 -47.502 1.00 49.50 67 GLY A CA 1
ATOM 500 C C . GLY A 1 67 ? 26.017 0.419 -47.742 1.00 49.50 67 GLY A C 1
ATOM 501 O O . GLY A 1 67 ? 26.266 0.797 -48.884 1.00 49.50 67 GLY A O 1
ATOM 502 N N . GLY A 1 68 ? 26.551 1.022 -46.679 1.00 52.22 68 GLY A N 1
ATOM 503 C CA . GLY A 1 68 ? 27.424 2.190 -46.777 1.00 52.22 68 GLY A CA 1
ATOM 504 C C . GLY A 1 68 ? 28.889 1.848 -47.038 1.00 52.22 68 GLY A C 1
ATOM 505 O O . GLY A 1 68 ? 29.526 2.619 -47.740 1.00 52.22 68 GLY A O 1
ATOM 506 N N . ILE A 1 69 ? 29.437 0.714 -46.566 1.00 54.34 69 ILE A N 1
ATOM 507 C CA . ILE A 1 69 ? 30.836 0.333 -46.869 1.00 54.34 69 ILE A CA 1
ATOM 508 C C . ILE A 1 69 ? 31.058 0.052 -48.363 1.00 54.34 69 ILE A C 1
ATOM 510 O O . ILE A 1 69 ? 32.055 0.552 -48.874 1.00 54.34 69 ILE A O 1
ATOM 514 N N . PRO A 1 70 ? 30.179 -0.658 -49.099 1.00 60.47 70 PRO A N 1
ATOM 515 C CA . PRO A 1 70 ? 30.376 -0.883 -50.533 1.00 60.47 70 PRO A CA 1
ATOM 516 C C . PRO A 1 70 ? 30.271 0.411 -51.344 1.00 60.47 70 PRO A C 1
ATOM 518 O O . PRO A 1 70 ? 31.105 0.663 -52.207 1.00 60.47 70 PRO A O 1
ATOM 521 N N . ILE A 1 71 ? 29.299 1.274 -51.021 1.00 61.00 71 ILE A N 1
ATOM 522 C CA . ILE A 1 71 ? 29.128 2.582 -51.675 1.00 61.00 71 ILE A CA 1
ATOM 523 C C . ILE A 1 71 ? 30.297 3.511 -51.328 1.00 61.00 71 ILE A C 1
ATOM 525 O O . ILE A 1 71 ? 30.809 4.199 -52.206 1.00 61.00 71 ILE A O 1
ATOM 529 N N . LEU A 1 72 ? 30.771 3.496 -50.077 1.00 53.94 72 LEU A N 1
ATOM 530 C CA . LEU A 1 72 ? 31.960 4.234 -49.658 1.00 53.94 72 LEU A CA 1
ATOM 531 C C . LEU A 1 72 ? 33.232 3.670 -50.279 1.00 53.94 72 LEU A C 1
ATOM 533 O O . LEU A 1 72 ? 34.093 4.473 -50.593 1.00 53.94 72 LEU A O 1
ATOM 537 N N . MET A 1 73 ? 33.375 2.357 -50.487 1.00 63.78 73 MET A N 1
ATOM 538 C CA . MET A 1 73 ? 34.518 1.785 -51.208 1.00 63.78 73 MET A CA 1
ATOM 539 C C . MET A 1 73 ? 34.510 2.215 -52.674 1.00 63.78 73 MET A C 1
ATOM 541 O O . MET A 1 73 ? 35.522 2.733 -53.138 1.00 63.78 73 MET A O 1
ATOM 545 N N . LEU A 1 74 ? 33.352 2.153 -53.340 1.00 65.56 74 LEU A N 1
ATOM 546 C CA . LEU A 1 74 ? 33.185 2.637 -54.712 1.00 65.56 74 LEU A CA 1
ATOM 547 C C . LEU A 1 74 ? 33.510 4.139 -54.832 1.00 65.56 74 LEU A C 1
ATOM 549 O O . LEU A 1 74 ? 34.148 4.579 -55.782 1.00 65.56 74 LEU A O 1
ATOM 553 N N . TRP A 1 75 ? 33.123 4.940 -53.835 1.00 57.88 75 TRP A N 1
ATOM 554 C CA . TRP A 1 75 ? 33.446 6.369 -53.775 1.00 57.88 75 TRP A CA 1
ATOM 555 C C . TRP A 1 75 ? 34.893 6.666 -53.365 1.00 57.88 75 TRP A C 1
ATOM 557 O O . TRP A 1 75 ? 35.444 7.700 -53.747 1.00 57.88 75 TRP A O 1
ATOM 567 N N . ARG A 1 76 ? 35.518 5.792 -52.568 1.00 55.06 76 ARG A N 1
ATOM 568 C CA . ARG A 1 76 ? 36.904 5.941 -52.109 1.00 55.06 76 ARG A CA 1
ATOM 569 C C . ARG A 1 76 ? 37.882 5.662 -53.238 1.00 55.06 76 ARG A C 1
ATOM 571 O O . ARG A 1 76 ? 38.876 6.370 -53.326 1.00 55.06 76 ARG A O 1
ATOM 578 N N . GLU A 1 77 ? 37.560 4.722 -54.118 1.00 63.91 77 GLU A N 1
ATOM 579 C CA . GLU A 1 77 ? 38.332 4.431 -55.329 1.00 63.91 77 GLU A CA 1
ATOM 580 C C . GLU A 1 77 ? 38.288 5.616 -56.309 1.00 63.91 77 GLU A C 1
ATOM 582 O O . GLU A 1 77 ? 39.312 6.015 -56.853 1.00 63.91 77 GLU A O 1
ATOM 587 N N . VAL A 1 78 ? 37.139 6.296 -56.409 1.00 61.62 78 VAL A N 1
ATOM 588 C CA . VAL A 1 78 ? 36.982 7.531 -57.203 1.00 61.62 78 VAL A CA 1
ATOM 589 C C . VAL A 1 78 ? 37.688 8.743 -56.566 1.00 61.62 78 VAL A C 1
ATOM 591 O O . VAL A 1 78 ? 38.154 9.633 -57.276 1.00 61.62 78 VAL A O 1
ATOM 594 N N . ARG A 1 79 ? 37.807 8.807 -55.230 1.00 52.25 79 ARG A N 1
ATOM 595 C CA . ARG A 1 79 ? 38.450 9.932 -54.512 1.00 52.25 79 ARG A CA 1
ATOM 596 C C . ARG A 1 79 ? 39.932 9.749 -54.193 1.00 52.25 79 ARG A C 1
ATOM 598 O O . ARG A 1 79 ? 40.608 10.753 -53.970 1.00 52.25 79 ARG A O 1
ATOM 605 N N . GLN A 1 80 ? 40.462 8.527 -54.164 1.00 50.31 80 GLN A N 1
ATOM 606 C CA . GLN A 1 80 ? 41.898 8.289 -53.954 1.00 50.31 80 GLN A CA 1
ATOM 607 C C . GLN A 1 80 ? 42.762 8.826 -55.100 1.00 50.31 80 GLN A C 1
ATOM 609 O O . GLN A 1 80 ? 43.956 9.032 -54.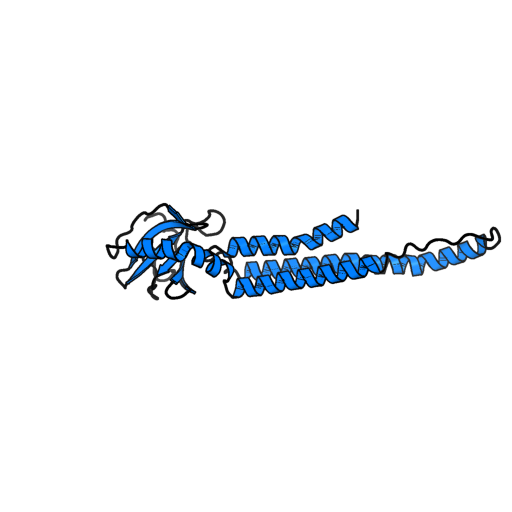903 1.00 50.31 80 GLN A O 1
ATOM 614 N N . SER A 1 81 ? 42.161 9.175 -56.237 1.00 53.75 81 SER A N 1
ATOM 615 C CA . SER A 1 81 ? 42.828 9.938 -57.292 1.00 53.75 81 SER A CA 1
ATOM 616 C C . SER A 1 81 ? 42.945 11.445 -57.019 1.00 53.75 81 SER A C 1
ATOM 618 O O . SER A 1 81 ? 43.638 12.116 -57.775 1.00 53.75 81 SER A O 1
ATOM 620 N N . ALA A 1 82 ? 42.301 12.009 -55.986 1.00 53.72 82 ALA A N 1
ATOM 621 C CA . ALA A 1 82 ? 42.164 13.467 -55.877 1.00 53.72 82 ALA A CA 1
ATOM 622 C C . ALA A 1 82 ? 42.885 14.136 -54.700 1.00 53.72 82 ALA A C 1
ATOM 624 O O . ALA A 1 82 ? 43.386 15.239 -54.882 1.00 53.72 82 ALA A O 1
ATOM 625 N N . THR A 1 83 ? 42.968 13.558 -53.500 1.00 47.34 83 THR A N 1
ATOM 626 C CA . THR A 1 83 ? 43.448 14.359 -52.354 1.00 47.34 83 THR A CA 1
ATOM 627 C C . THR A 1 83 ? 44.028 13.520 -51.226 1.00 47.34 83 THR A C 1
ATOM 629 O O . THR A 1 83 ? 43.306 12.885 -50.455 1.00 47.34 83 THR A O 1
ATOM 632 N N . ASN A 1 84 ? 45.352 13.600 -51.106 1.00 49.84 84 ASN A N 1
ATOM 633 C CA . ASN A 1 84 ? 46.085 13.387 -49.868 1.00 49.84 84 ASN A CA 1
ATOM 634 C C . ASN A 1 84 ? 45.551 14.325 -48.767 1.00 49.84 84 ASN A C 1
ATOM 636 O O . ASN A 1 84 ? 45.296 15.500 -49.014 1.00 49.84 84 ASN A O 1
ATOM 640 N N . ASN A 1 85 ? 45.503 13.795 -47.544 1.00 53.69 85 ASN A N 1
ATOM 641 C CA . ASN A 1 85 ? 45.432 14.506 -46.262 1.00 53.69 85 ASN A CA 1
ATOM 642 C C . ASN A 1 85 ? 44.090 15.146 -45.865 1.00 53.69 85 ASN A C 1
ATOM 644 O O . ASN A 1 85 ? 43.878 16.340 -46.041 1.00 53.69 85 ASN A O 1
ATOM 648 N N . SER A 1 86 ? 43.250 14.378 -45.158 1.00 55.47 86 SER A N 1
ATOM 649 C CA . SER A 1 86 ? 42.670 14.802 -43.866 1.00 55.47 86 SER A CA 1
ATOM 650 C C . SER A 1 86 ? 41.976 13.631 -43.145 1.00 55.47 86 SER A C 1
ATOM 652 O O . SER A 1 86 ? 41.259 12.861 -43.788 1.00 55.47 86 SER A O 1
ATOM 654 N N . PRO A 1 87 ? 42.158 13.463 -41.820 1.00 52.09 87 PRO A N 1
ATOM 655 C CA . PRO A 1 87 ? 41.551 12.374 -41.061 1.00 52.09 87 PRO A CA 1
ATOM 656 C C . PRO A 1 87 ? 40.089 12.693 -40.709 1.00 52.09 87 PRO A C 1
ATOM 658 O O . PRO A 1 87 ? 39.799 13.666 -40.018 1.00 52.09 87 PRO A O 1
ATOM 661 N N . SER A 1 88 ? 39.151 11.854 -41.154 1.00 52.78 88 SER A N 1
ATOM 662 C CA . SER A 1 88 ? 37.736 11.973 -40.787 1.00 52.78 88 SER A CA 1
ATOM 663 C C . SER A 1 88 ? 37.485 11.388 -39.395 1.00 52.78 88 SER A C 1
ATOM 665 O O . SER A 1 88 ? 37.679 10.190 -39.166 1.00 52.78 88 SER A O 1
ATOM 667 N N . SER A 1 89 ? 37.018 12.225 -38.473 1.00 50.75 89 SER A N 1
ATOM 668 C CA . SER A 1 89 ? 36.612 11.859 -37.119 1.00 50.75 89 SER A CA 1
ATOM 669 C C . SER A 1 89 ? 35.391 10.933 -37.140 1.00 50.75 89 SER A C 1
ATOM 671 O O . SER A 1 89 ? 34.257 11.338 -37.388 1.00 50.75 89 SER A O 1
ATOM 673 N N . SER A 1 90 ? 35.607 9.650 -36.840 1.00 48.44 90 SER A N 1
ATOM 674 C CA . SER A 1 90 ? 34.509 8.730 -36.554 1.00 48.44 90 SER A CA 1
ATOM 675 C C . SER A 1 90 ? 33.824 9.177 -35.261 1.00 48.44 90 SER A C 1
ATOM 677 O O . SER A 1 90 ? 34.418 9.073 -34.183 1.00 48.44 90 SER A O 1
ATOM 679 N N . HIS A 1 91 ? 32.580 9.649 -35.345 1.00 51.12 91 HIS A N 1
ATOM 680 C CA . HIS A 1 91 ? 31.742 9.952 -34.184 1.00 51.12 91 HIS A CA 1
ATOM 681 C C . HIS A 1 91 ? 31.303 8.640 -33.505 1.00 51.12 91 HIS A C 1
ATOM 683 O O . HIS A 1 91 ? 30.150 8.219 -33.555 1.00 51.12 91 HIS A O 1
ATOM 689 N N . ARG A 1 92 ? 32.253 7.942 -32.872 1.00 54.59 92 ARG A N 1
ATOM 690 C CA . ARG A 1 92 ? 31.944 6.887 -31.907 1.00 54.59 92 ARG A CA 1
ATOM 691 C C . ARG A 1 92 ? 31.288 7.577 -30.718 1.00 54.59 92 ARG A C 1
ATOM 693 O O . ARG A 1 92 ? 31.874 8.495 -30.144 1.00 54.59 92 ARG A O 1
ATOM 700 N N . LEU A 1 93 ? 30.083 7.146 -30.344 1.00 56.03 93 LEU A N 1
ATOM 701 C CA . LEU A 1 93 ? 29.527 7.493 -29.037 1.00 56.03 93 LEU A CA 1
ATOM 702 C C . LEU A 1 93 ? 30.607 7.188 -27.989 1.00 56.03 93 LEU A C 1
ATOM 704 O O . LEU A 1 93 ? 31.152 6.077 -27.996 1.00 56.03 93 LEU A O 1
ATOM 708 N N . PRO A 1 94 ? 30.980 8.164 -27.145 1.00 68.75 94 PRO A N 1
ATOM 709 C CA . PRO A 1 94 ? 32.100 7.991 -26.241 1.00 68.75 94 PRO A CA 1
ATOM 710 C C . PRO A 1 94 ? 31.808 6.780 -25.361 1.00 68.75 94 PRO A C 1
ATOM 712 O O . PRO A 1 94 ? 30.722 6.669 -24.796 1.00 68.75 94 PRO A O 1
ATOM 715 N N . VAL A 1 95 ? 32.775 5.870 -25.228 1.00 74.50 95 VAL A N 1
ATOM 716 C CA . VAL A 1 95 ? 32.668 4.634 -24.423 1.00 74.50 95 VAL A CA 1
ATOM 717 C C . VAL A 1 95 ? 32.114 4.913 -23.012 1.00 74.50 95 VAL A C 1
ATOM 719 O O . VAL A 1 95 ? 31.451 4.068 -22.413 1.00 74.50 95 VAL A O 1
ATOM 722 N N . ARG A 1 96 ? 32.325 6.136 -22.510 1.00 75.25 96 ARG A N 1
ATOM 723 C CA . ARG A 1 96 ? 31.767 6.663 -21.260 1.00 75.25 96 ARG A CA 1
ATOM 724 C C . ARG A 1 96 ? 30.232 6.681 -21.225 1.00 75.25 96 ARG A C 1
ATOM 726 O O . ARG A 1 96 ? 29.668 6.257 -20.224 1.00 75.25 96 ARG A O 1
ATOM 733 N N . LEU A 1 97 ? 29.549 7.078 -22.302 1.00 73.12 97 LEU A N 1
ATOM 734 C CA . LEU A 1 97 ? 28.080 7.166 -22.334 1.00 73.12 97 LEU A CA 1
ATOM 735 C C . LEU A 1 97 ? 27.423 5.788 -22.187 1.00 73.12 97 LEU A C 1
ATOM 737 O O . LEU A 1 97 ? 26.456 5.631 -21.448 1.00 73.12 97 LEU A O 1
ATOM 741 N N . ARG A 1 98 ? 27.994 4.767 -22.840 1.00 71.12 98 ARG A N 1
ATOM 742 C CA . ARG A 1 98 ? 27.499 3.384 -22.758 1.00 71.12 98 ARG A CA 1
ATOM 743 C C . ARG A 1 98 ? 27.630 2.811 -21.347 1.00 71.12 98 ARG A C 1
ATOM 745 O O . ARG A 1 98 ? 26.754 2.074 -20.906 1.00 71.12 98 ARG A O 1
ATOM 752 N N . LYS A 1 99 ? 28.709 3.161 -20.637 1.00 79.44 99 LYS A N 1
ATOM 753 C CA . LYS A 1 99 ? 28.886 2.777 -19.230 1.00 79.44 99 LYS A CA 1
ATOM 754 C C . LYS A 1 99 ? 27.824 3.433 -18.344 1.00 79.44 99 LYS A C 1
ATOM 756 O O . LYS A 1 99 ? 27.222 2.728 -17.549 1.00 79.44 99 LYS A O 1
ATOM 761 N N . ILE A 1 100 ? 27.559 4.729 -18.521 1.00 81.00 100 ILE A N 1
ATOM 762 C CA . ILE A 1 100 ? 26.559 5.469 -17.727 1.00 81.00 100 ILE A CA 1
ATOM 763 C C . ILE A 1 100 ? 25.159 4.874 -17.911 1.00 81.00 100 ILE A C 1
ATOM 765 O O . ILE A 1 100 ? 24.495 4.574 -16.927 1.00 81.00 100 ILE A O 1
ATOM 769 N N . LEU A 1 101 ? 24.748 4.620 -19.158 1.00 75.69 101 LEU A N 1
ATOM 770 C CA . LEU A 1 101 ? 23.454 3.995 -19.453 1.00 75.69 101 LEU A CA 1
ATOM 771 C C . LEU A 1 101 ? 23.301 2.646 -18.743 1.00 75.69 101 LEU A C 1
ATOM 773 O O . LEU A 1 101 ? 22.278 2.407 -18.118 1.00 75.69 101 LEU A O 1
ATOM 777 N N . ARG A 1 102 ? 24.329 1.788 -18.771 1.00 80.56 102 ARG A N 1
ATOM 778 C CA . ARG A 1 102 ? 24.291 0.489 -18.082 1.00 80.56 102 ARG A CA 1
ATOM 779 C C . ARG A 1 102 ? 24.078 0.627 -16.570 1.00 80.56 102 ARG A C 1
ATOM 781 O O . ARG A 1 102 ? 23.364 -0.187 -16.000 1.00 80.56 102 ARG A O 1
ATOM 788 N N . TRP A 1 103 ? 24.693 1.621 -15.932 1.00 84.88 103 TRP A N 1
ATOM 789 C CA . TRP A 1 103 ? 24.527 1.856 -14.495 1.00 84.88 103 TRP A CA 1
ATOM 790 C C . TRP A 1 103 ? 23.130 2.360 -14.137 1.00 84.88 103 TRP A C 1
ATOM 792 O O . TRP A 1 103 ? 22.584 1.908 -13.137 1.00 84.88 103 TRP A O 1
ATOM 802 N N . LEU A 1 104 ? 22.537 3.224 -14.968 1.00 82.56 104 LEU A N 1
ATOM 803 C CA . LEU A 1 104 ? 21.155 3.680 -14.779 1.00 82.56 104 LEU A CA 1
ATOM 804 C C . LEU A 1 104 ? 20.172 2.500 -14.777 1.00 82.56 104 LEU A C 1
ATOM 806 O O . LEU A 1 104 ? 19.351 2.401 -13.877 1.00 82.56 104 LEU A O 1
ATOM 810 N N . TRP A 1 105 ? 20.337 1.539 -15.691 1.00 76.44 105 TRP A N 1
ATOM 811 C CA . TRP A 1 105 ? 19.491 0.338 -15.735 1.00 76.44 105 TRP A CA 1
ATOM 812 C C . TRP A 1 105 ? 19.605 -0.548 -14.494 1.00 76.44 105 TRP A C 1
ATOM 814 O O . TRP A 1 105 ? 18.608 -1.092 -14.026 1.00 76.44 105 TRP A O 1
ATOM 824 N N . ILE A 1 106 ? 20.822 -0.714 -13.969 1.00 82.50 106 ILE A N 1
ATOM 825 C CA . ILE A 1 106 ? 21.040 -1.478 -12.735 1.00 82.50 106 ILE A CA 1
ATOM 826 C C . ILE A 1 106 ? 20.346 -0.769 -11.569 1.00 82.50 106 ILE A C 1
ATOM 828 O O . ILE A 1 106 ? 19.672 -1.422 -10.779 1.00 82.50 106 ILE A O 1
ATOM 832 N N . LEU A 1 107 ? 20.470 0.558 -11.494 1.00 86.75 107 LEU A N 1
ATOM 833 C CA . LEU A 1 107 ? 19.834 1.368 -10.461 1.00 86.75 107 LEU A CA 1
ATOM 834 C C . LEU A 1 107 ? 18.302 1.280 -10.526 1.00 86.75 107 LEU A C 1
ATOM 836 O O . LEU A 1 107 ? 17.686 1.027 -9.495 1.00 86.75 107 LEU A O 1
ATOM 840 N N . ASP A 1 108 ? 17.697 1.383 -11.712 1.00 81.19 108 ASP A N 1
ATOM 841 C CA . ASP A 1 108 ? 16.244 1.230 -11.883 1.00 81.19 108 ASP A CA 1
ATOM 842 C C . ASP A 1 108 ? 15.763 -0.161 -11.452 1.00 81.19 108 ASP A C 1
ATOM 844 O O . ASP A 1 108 ? 14.782 -0.285 -10.719 1.00 81.19 108 ASP A O 1
ATOM 848 N N . GLY A 1 109 ? 16.485 -1.215 -11.851 1.00 79.44 109 GLY A N 1
ATOM 849 C CA . GLY A 1 109 ? 16.183 -2.583 -11.427 1.00 79.44 109 GLY A CA 1
ATOM 850 C C . GLY A 1 109 ? 16.271 -2.761 -9.909 1.00 79.44 109 GLY A C 1
ATOM 851 O O . GLY A 1 109 ? 15.403 -3.400 -9.313 1.00 79.44 109 GLY A O 1
ATOM 852 N N . CYS A 1 110 ? 17.276 -2.158 -9.268 1.00 86.50 110 CYS A N 1
ATOM 853 C CA . CYS A 1 110 ? 17.408 -2.158 -7.813 1.00 86.50 110 CYS A CA 1
ATOM 854 C C . CYS A 1 110 ? 16.265 -1.401 -7.125 1.00 86.50 110 CYS A C 1
ATOM 856 O O . CYS A 1 110 ? 15.755 -1.893 -6.122 1.00 86.50 110 CYS A O 1
ATOM 858 N N . ILE A 1 111 ? 15.846 -0.245 -7.654 1.00 88.88 111 ILE A N 1
ATOM 859 C CA . ILE A 1 111 ? 14.725 0.535 -7.106 1.00 88.88 111 ILE A CA 1
ATOM 860 C C . ILE A 1 111 ? 13.438 -0.282 -7.167 1.00 88.88 111 ILE A C 1
ATOM 862 O O . ILE A 1 111 ? 12.786 -0.454 -6.145 1.00 88.88 111 ILE A O 1
ATOM 866 N N . VAL A 1 112 ? 13.110 -0.844 -8.332 1.00 83.44 112 VAL A N 1
ATOM 867 C CA . VAL A 1 112 ? 11.913 -1.678 -8.510 1.00 83.44 112 VAL A CA 1
ATOM 868 C C . VAL A 1 112 ? 11.941 -2.881 -7.568 1.00 83.44 112 VAL A C 1
ATOM 870 O O . VAL A 1 112 ? 10.956 -3.147 -6.881 1.00 83.44 112 VAL A O 1
ATOM 873 N N . GLY A 1 113 ? 13.070 -3.594 -7.505 1.00 82.94 113 GLY A N 1
ATOM 874 C CA . GLY A 1 113 ? 13.231 -4.746 -6.619 1.00 82.94 113 GLY A CA 1
ATOM 875 C C . GLY A 1 113 ? 13.039 -4.376 -5.148 1.00 82.94 113 GLY A C 1
ATOM 876 O O . GLY A 1 113 ? 12.306 -5.057 -4.434 1.00 82.94 113 GLY A O 1
ATOM 877 N N . LEU A 1 114 ? 13.632 -3.263 -4.708 1.00 90.69 114 LEU A N 1
ATOM 878 C CA . LEU A 1 114 ? 13.456 -2.752 -3.352 1.00 90.69 114 LEU A CA 1
ATOM 879 C C . LEU A 1 114 ? 11.999 -2.365 -3.083 1.00 90.69 114 LEU A C 1
ATOM 881 O O . LEU A 1 114 ? 11.462 -2.740 -2.048 1.00 90.69 114 LEU A O 1
ATOM 885 N N . THR A 1 115 ? 11.338 -1.669 -4.010 1.00 89.12 115 THR A N 1
ATOM 886 C CA . THR A 1 115 ? 9.923 -1.303 -3.881 1.00 89.12 115 THR A CA 1
ATOM 887 C C . THR A 1 115 ? 9.039 -2.536 -3.735 1.00 89.12 115 THR A C 1
ATOM 889 O O . THR A 1 115 ? 8.187 -2.545 -2.856 1.00 89.12 115 THR A O 1
ATOM 892 N N . ILE A 1 116 ? 9.271 -3.600 -4.508 1.00 84.81 116 ILE A N 1
ATOM 893 C CA . ILE A 1 116 ? 8.530 -4.862 -4.360 1.00 84.81 116 ILE A CA 1
ATOM 894 C C . ILE A 1 116 ? 8.719 -5.441 -2.955 1.00 84.81 116 ILE A C 1
ATOM 896 O O . ILE A 1 116 ? 7.733 -5.800 -2.318 1.00 84.81 116 ILE A O 1
ATOM 900 N N . VAL A 1 117 ? 9.956 -5.494 -2.447 1.00 88.12 117 VAL A N 1
ATOM 901 C CA . VAL A 1 117 ? 10.225 -5.997 -1.089 1.00 88.12 117 VAL A CA 1
ATOM 902 C C . VAL A 1 117 ? 9.508 -5.139 -0.042 1.00 88.12 117 VAL A C 1
ATOM 904 O O . VAL A 1 117 ? 8.812 -5.685 0.813 1.00 88.12 117 VAL A O 1
ATOM 907 N N . LEU A 1 118 ? 9.611 -3.809 -0.137 1.00 92.38 118 LEU A N 1
ATOM 908 C CA . LEU A 1 118 ? 8.963 -2.876 0.791 1.00 92.38 118 LEU A CA 1
ATOM 909 C C . LEU A 1 118 ? 7.436 -3.023 0.793 1.00 92.38 118 LEU A C 1
ATOM 911 O O . LEU A 1 118 ? 6.835 -3.058 1.866 1.00 92.38 118 LEU A O 1
ATOM 915 N N . LEU A 1 119 ? 6.828 -3.137 -0.390 1.00 89.62 119 LEU A N 1
ATOM 916 C CA . LEU A 1 119 ? 5.388 -3.335 -0.547 1.00 89.62 119 LEU A CA 1
ATOM 917 C C . LEU A 1 119 ? 4.954 -4.705 -0.018 1.00 89.62 119 LEU A C 1
ATOM 919 O O . LEU A 1 119 ? 4.000 -4.779 0.742 1.00 89.62 119 LEU A O 1
ATOM 923 N N . SER A 1 120 ? 5.687 -5.777 -0.338 1.00 86.62 120 SER A N 1
ATOM 924 C CA . SER A 1 120 ? 5.352 -7.135 0.121 1.00 86.62 120 SER A CA 1
ATOM 925 C C . SER A 1 120 ? 5.380 -7.288 1.644 1.00 86.62 120 SER A C 1
ATOM 927 O O . SER A 1 120 ? 4.646 -8.095 2.201 1.00 86.62 120 SER A O 1
ATOM 929 N N . ALA A 1 121 ? 6.215 -6.498 2.321 1.00 90.38 121 ALA A N 1
ATOM 930 C CA . ALA A 1 121 ? 6.327 -6.487 3.773 1.00 90.38 121 ALA A CA 1
ATOM 931 C C . ALA A 1 121 ? 5.425 -5.430 4.443 1.00 90.38 121 ALA A C 1
ATO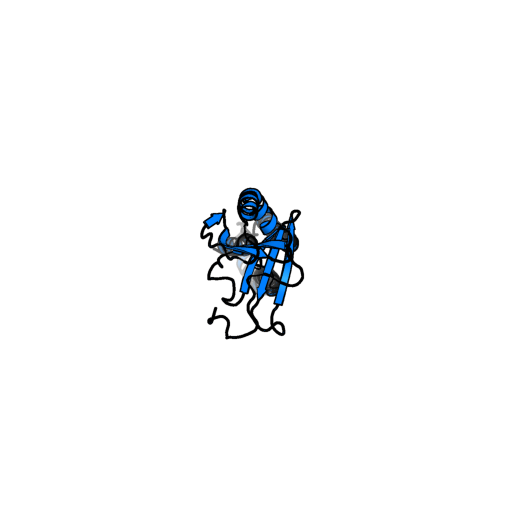M 933 O O . ALA A 1 121 ? 5.506 -5.252 5.661 1.00 90.38 121 ALA A O 1
ATOM 934 N N . ASN A 1 122 ? 4.598 -4.709 3.672 1.00 91.19 122 ASN A N 1
ATOM 935 C CA . ASN A 1 122 ? 3.772 -3.590 4.138 1.00 91.19 122 ASN A CA 1
ATOM 936 C C . ASN A 1 122 ? 4.570 -2.536 4.935 1.00 91.19 122 ASN A C 1
ATOM 938 O O . ASN A 1 122 ? 4.043 -1.895 5.844 1.00 91.19 122 ASN A O 1
ATOM 942 N N . ILE A 1 123 ? 5.857 -2.347 4.613 1.00 95.00 123 ILE A N 1
ATOM 943 C CA . ILE A 1 123 ? 6.748 -1.450 5.366 1.00 95.00 123 ILE A CA 1
ATOM 944 C C . ILE A 1 123 ? 6.259 0.007 5.344 1.00 95.00 123 ILE A C 1
ATOM 946 O O . ILE A 1 123 ? 6.284 0.628 6.405 1.00 95.00 123 ILE A O 1
ATOM 950 N N . PRO A 1 124 ? 5.790 0.573 4.214 1.00 95.31 124 PRO A N 1
ATOM 951 C CA . PRO A 1 124 ? 5.303 1.953 4.196 1.00 95.31 124 PRO A CA 1
ATOM 952 C C . PRO A 1 124 ? 4.104 2.179 5.124 1.00 95.31 124 PRO A C 1
ATOM 954 O O . PRO A 1 124 ? 4.097 3.161 5.865 1.00 95.31 124 PRO A O 1
ATOM 957 N N . LEU A 1 125 ? 3.145 1.246 5.144 1.00 94.19 125 LEU A N 1
ATOM 958 C CA . LEU A 1 125 ? 2.011 1.263 6.070 1.00 94.19 125 LEU A CA 1
ATOM 959 C C . LEU A 1 125 ? 2.493 1.209 7.522 1.00 94.19 125 LEU A C 1
ATOM 961 O O . LEU A 1 125 ? 2.147 2.084 8.310 1.00 94.19 125 LEU A O 1
ATOM 965 N N . LYS A 1 126 ? 3.334 0.223 7.865 1.00 95.62 126 LYS A N 1
ATOM 966 C CA . LYS A 1 126 ? 3.869 0.054 9.228 1.00 95.62 126 LYS A CA 1
ATOM 967 C C . LYS A 1 126 ? 4.612 1.295 9.706 1.00 95.62 126 LYS A C 1
ATOM 969 O O . LYS A 1 126 ? 4.366 1.778 10.804 1.00 95.62 126 LYS A O 1
ATOM 974 N N . TRP A 1 127 ? 5.475 1.844 8.856 1.00 96.50 127 TRP A N 1
ATOM 975 C CA . TRP A 1 127 ? 6.256 3.035 9.170 1.00 96.50 127 TRP A CA 1
ATOM 976 C C . TRP A 1 127 ? 5.393 4.290 9.312 1.00 96.50 127 TRP A C 1
ATOM 978 O O . TRP A 1 127 ? 5.642 5.124 10.181 1.00 96.50 127 TRP A O 1
ATOM 988 N N . SER A 1 128 ? 4.370 4.446 8.470 1.00 96.31 128 SER A N 1
ATOM 989 C CA . SER A 1 128 ? 3.447 5.568 8.607 1.00 96.31 128 SER A CA 1
ATOM 990 C C . SER A 1 128 ? 2.542 5.415 9.827 1.00 96.31 128 SER A C 1
ATOM 992 O O . SER A 1 128 ? 2.188 6.419 10.438 1.00 96.31 128 SER A O 1
ATOM 994 N N . PHE A 1 129 ? 2.136 4.191 10.169 1.00 96.62 129 PHE A N 1
ATOM 995 C CA . PHE A 1 129 ? 1.305 3.916 11.337 1.00 96.62 129 PHE A CA 1
ATOM 996 C C . PHE A 1 129 ? 2.074 4.139 12.642 1.00 96.62 129 PHE A C 1
ATOM 998 O O . PHE A 1 129 ? 1.567 4.826 13.521 1.00 96.62 129 PHE A O 1
ATOM 1005 N N . SER A 1 130 ? 3.329 3.690 12.744 1.00 97.06 130 SER A N 1
ATOM 1006 C CA . SER A 1 130 ? 4.142 3.865 13.959 1.00 97.06 130 SER A CA 1
ATOM 1007 C C . SER A 1 130 ? 4.332 5.335 14.365 1.00 97.06 130 SER A C 1
ATOM 1009 O O . SER A 1 130 ? 4.586 5.640 15.524 1.00 97.06 130 SER A O 1
ATOM 1011 N N . GLN A 1 131 ? 4.221 6.277 13.418 1.00 97.31 131 GLN A N 1
ATOM 1012 C CA . GLN A 1 131 ? 4.295 7.717 13.708 1.00 97.31 131 GLN A CA 1
ATOM 1013 C C . GLN A 1 131 ? 3.033 8.267 14.379 1.00 97.31 131 GLN A C 1
ATOM 1015 O O . GLN A 1 131 ? 3.099 9.285 15.064 1.00 97.31 131 GLN A O 1
ATOM 1020 N N . VAL A 1 132 ? 1.887 7.626 14.156 1.00 96.75 132 VAL A N 1
ATOM 1021 C CA . VAL A 1 132 ? 0.578 8.064 14.661 1.00 96.75 132 VAL A CA 1
ATOM 1022 C C . VAL A 1 132 ? 0.015 7.130 15.728 1.00 96.75 132 VAL A C 1
ATOM 1024 O O . VAL A 1 132 ? -0.945 7.503 16.397 1.00 96.75 132 VAL A O 1
ATOM 1027 N N . GLU A 1 133 ? 0.612 5.953 15.918 1.00 97.00 133 GLU A N 1
ATOM 1028 C CA . GLU A 1 133 ? 0.185 4.925 16.868 1.00 97.00 133 GLU A CA 1
ATOM 1029 C C . GLU A 1 133 ? -0.145 5.490 18.259 1.00 97.00 133 GLU A C 1
ATOM 1031 O O . GLU A 1 133 ? -1.240 5.198 18.734 1.00 97.00 133 GLU A O 1
ATOM 1036 N N . PRO A 1 134 ? 0.669 6.364 18.894 1.00 97.06 134 PRO A N 1
ATOM 1037 C CA . PRO A 1 134 ? 0.326 6.889 20.217 1.00 97.06 134 PRO A CA 1
ATOM 1038 C C . PRO A 1 134 ? -1.019 7.627 20.237 1.00 97.06 134 PRO A C 1
ATOM 1040 O O . PRO A 1 134 ? -1.810 7.457 21.158 1.00 97.06 134 PRO A O 1
ATOM 1043 N N . SER A 1 135 ? -1.322 8.396 19.186 1.00 96.75 135 SER A N 1
ATOM 1044 C CA . SER A 1 135 ? -2.598 9.108 19.069 1.00 96.75 135 SER A CA 1
ATOM 1045 C C . SER A 1 135 ? -3.778 8.164 18.845 1.00 96.75 135 SER A C 1
ATOM 1047 O O . SER A 1 135 ? -4.875 8.429 19.333 1.00 96.75 135 SER A O 1
ATOM 1049 N N . PHE A 1 136 ? -3.562 7.062 18.123 1.00 96.12 136 PHE A N 1
ATOM 1050 C CA . PHE A 1 136 ? -4.569 6.015 17.951 1.00 96.12 136 PHE A CA 1
ATOM 1051 C C . PHE A 1 136 ? -4.792 5.224 19.245 1.00 96.12 136 PHE A C 1
ATOM 1053 O O . PHE A 1 136 ? -5.937 4.907 19.553 1.00 96.12 136 PHE A O 1
ATOM 1060 N N . SER A 1 137 ? -3.748 4.973 20.035 1.00 96.12 137 SER A N 1
ATOM 1061 C CA . SER A 1 137 ? -3.847 4.344 21.359 1.00 96.12 137 SER A CA 1
ATOM 1062 C C . SER A 1 137 ? -4.614 5.218 22.349 1.00 96.12 137 SER A C 1
ATOM 1064 O O . SER A 1 137 ? -5.532 4.733 23.010 1.00 96.12 137 SER A O 1
ATOM 1066 N N . ASP A 1 138 ? -4.325 6.522 22.390 1.00 95.38 138 ASP A N 1
ATOM 1067 C CA . ASP A 1 138 ? -5.073 7.481 23.210 1.00 95.38 138 ASP A CA 1
ATOM 1068 C C . ASP A 1 138 ? -6.545 7.566 22.788 1.00 95.38 138 ASP A C 1
ATOM 1070 O O . ASP A 1 138 ? -7.436 7.695 23.631 1.00 95.38 138 ASP A O 1
ATOM 1074 N N . LEU A 1 139 ? -6.814 7.503 21.479 1.00 94.38 139 LEU A N 1
ATOM 1075 C CA . LEU A 1 139 ? -8.172 7.472 20.944 1.00 94.38 139 LEU A CA 1
ATOM 1076 C C . LEU A 1 139 ? -8.881 6.168 21.332 1.00 94.38 139 LEU A C 1
ATOM 1078 O O . LEU A 1 139 ? -10.009 6.212 21.815 1.00 94.38 139 LEU A O 1
ATOM 1082 N N . ALA A 1 140 ? -8.206 5.025 21.200 1.00 92.50 140 ALA A N 1
ATOM 1083 C CA . ALA A 1 140 ? -8.758 3.724 21.552 1.00 92.50 140 ALA A CA 1
ATOM 1084 C C . ALA A 1 140 ? -9.070 3.601 23.051 1.00 92.50 140 ALA A C 1
ATOM 1086 O O . ALA A 1 140 ? -10.064 2.974 23.415 1.00 92.50 140 ALA A O 1
ATOM 1087 N N . ALA A 1 141 ? -8.279 4.245 23.913 1.00 92.12 141 ALA A N 1
ATOM 1088 C CA . ALA A 1 141 ? -8.520 4.306 25.354 1.00 92.12 141 ALA A CA 1
ATOM 1089 C C . ALA A 1 141 ? -9.760 5.140 25.738 1.00 92.12 141 ALA A C 1
ATOM 1091 O O . ALA A 1 141 ? -10.303 4.965 26.827 1.00 92.12 141 ALA A O 1
ATOM 1092 N N . GLN A 1 142 ? -10.232 6.032 24.858 1.00 89.75 142 GLN A N 1
ATOM 1093 C CA . GLN A 1 142 ? -11.458 6.821 25.060 1.00 89.75 142 GLN A CA 1
ATOM 1094 C C . GLN A 1 142 ? -12.733 6.057 24.670 1.00 89.75 142 GLN A C 1
ATOM 1096 O O . GLN A 1 142 ? -13.838 6.582 24.820 1.00 89.75 142 GLN A O 1
ATOM 1101 N N . ALA A 1 143 ? -12.607 4.835 24.146 1.00 83.81 143 ALA A N 1
ATOM 1102 C CA . ALA A 1 143 ? -13.744 3.999 23.797 1.00 83.81 143 ALA A CA 1
ATOM 1103 C C . ALA A 1 143 ? -14.397 3.447 25.075 1.00 83.81 143 ALA A C 1
ATOM 1105 O O . ALA A 1 143 ? -13.964 2.440 25.625 1.00 83.81 143 ALA A O 1
ATOM 1106 N N . SER A 1 144 ? -15.407 4.155 25.588 1.00 73.38 144 SER A N 1
ATOM 1107 C CA . SER A 1 144 ? -15.977 3.861 26.913 1.00 73.38 144 SER A CA 1
ATOM 1108 C C . SER A 1 144 ? -17.215 2.963 26.891 1.00 73.38 144 SER A C 1
ATOM 1110 O O . SER A 1 144 ? -17.586 2.426 27.931 1.00 73.38 144 SER A O 1
ATOM 1112 N N . THR A 1 145 ? -17.922 2.861 25.758 1.00 84.94 145 THR A N 1
ATOM 1113 C CA . THR A 1 145 ? -19.206 2.139 25.672 1.00 84.94 145 THR A CA 1
ATOM 1114 C C . THR A 1 145 ? -19.164 1.101 24.547 1.00 84.94 145 THR A C 1
ATOM 1116 O O . THR A 1 145 ? -19.157 1.492 23.377 1.00 84.94 145 THR A O 1
ATOM 1119 N N . PRO A 1 146 ? -19.157 -0.205 24.873 1.00 87.56 146 PRO A N 1
ATOM 1120 C CA . PRO A 1 146 ? -19.254 -1.270 23.880 1.00 87.56 146 PRO A CA 1
ATOM 1121 C C . PRO A 1 146 ? -20.507 -1.124 23.009 1.00 87.56 146 PRO A C 1
ATOM 1123 O O . PRO A 1 146 ? -21.581 -0.793 23.509 1.00 87.56 146 PRO A O 1
ATOM 1126 N N . GLY A 1 147 ? -20.362 -1.341 21.703 1.00 83.25 147 GLY A N 1
ATOM 1127 C CA . GLY A 1 147 ? -21.437 -1.271 20.708 1.00 83.25 147 GLY A CA 1
ATOM 1128 C C . GLY A 1 147 ? -21.855 0.144 20.288 1.00 83.25 147 GLY A C 1
ATOM 1129 O O . GLY A 1 147 ? -22.540 0.295 19.279 1.00 83.25 147 GLY A O 1
ATOM 1130 N N . ALA A 1 148 ? -21.434 1.194 21.001 1.00 86.88 148 ALA A N 1
ATOM 1131 C CA . ALA A 1 148 ? -21.763 2.569 20.636 1.00 86.88 148 ALA A CA 1
ATOM 1132 C C . ALA A 1 148 ? -20.777 3.129 19.600 1.00 86.88 148 ALA A C 1
ATOM 1134 O O . ALA A 1 148 ? -19.560 3.095 19.798 1.00 86.88 148 ALA A O 1
ATOM 1135 N N . ILE A 1 149 ? -21.315 3.699 18.518 1.00 88.38 149 ILE A N 1
ATOM 1136 C CA . ILE A 1 149 ? -20.525 4.406 17.506 1.00 88.38 149 ILE A CA 1
ATOM 1137 C C . ILE A 1 149 ? -20.237 5.830 17.979 1.00 88.38 149 ILE A C 1
ATOM 1139 O O . ILE A 1 149 ? -21.151 6.623 18.202 1.00 88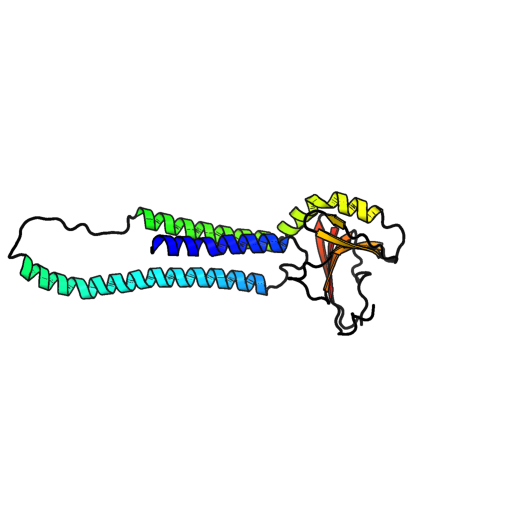.38 149 ILE A O 1
ATOM 1143 N N . ALA A 1 150 ? -18.953 6.157 18.117 1.00 91.00 150 ALA A N 1
ATOM 1144 C CA . ALA A 1 150 ? -18.473 7.497 18.414 1.00 91.00 150 ALA A CA 1
ATOM 1145 C C . ALA A 1 150 ? -17.975 8.176 17.132 1.00 91.00 150 ALA A C 1
ATOM 1147 O O . ALA A 1 150 ? -17.033 7.708 16.492 1.00 91.00 150 ALA A O 1
ATOM 1148 N N . PHE A 1 151 ? -18.576 9.312 16.776 1.00 92.00 151 PHE A N 1
ATOM 1149 C CA . PHE A 1 151 ? -18.095 10.151 15.679 1.00 92.00 151 PHE A CA 1
ATOM 1150 C C . PHE A 1 151 ? -16.886 10.963 16.141 1.00 92.00 151 PHE A C 1
ATOM 1152 O O . PHE A 1 151 ? -16.968 11.722 17.108 1.00 92.00 151 PHE A O 1
ATOM 1159 N N . VAL A 1 152 ? -15.758 10.786 15.457 1.00 90.94 152 VAL A N 1
ATOM 1160 C CA . VAL A 1 152 ? -14.485 11.419 15.820 1.00 90.94 152 VAL A CA 1
ATOM 1161 C C . VAL A 1 152 ? -14.189 12.605 14.905 1.00 90.94 152 VAL A C 1
ATOM 1163 O O . VAL A 1 152 ? -13.839 13.666 15.413 1.00 90.94 152 VAL A O 1
ATOM 1166 N N . ASP A 1 153 ? -14.332 12.425 13.587 1.00 91.69 153 ASP A N 1
ATOM 1167 C CA . ASP A 1 153 ? -14.008 13.399 12.526 1.00 91.69 153 ASP A CA 1
ATOM 1168 C C . ASP A 1 153 ? -12.695 14.175 12.768 1.00 91.69 153 ASP A C 1
ATOM 1170 O O . ASP A 1 153 ? -12.668 15.400 12.899 1.00 91.69 153 ASP A O 1
ATOM 1174 N N . ARG A 1 154 ? -11.575 13.446 12.875 1.00 93.62 154 ARG A N 1
ATOM 1175 C CA . ARG A 1 154 ? -10.230 14.021 13.090 1.00 93.62 154 ARG A CA 1
ATOM 1176 C C . ARG A 1 154 ? -9.211 13.475 12.106 1.00 93.62 154 ARG A C 1
ATOM 1178 O O . ARG A 1 154 ? -9.367 12.387 11.565 1.00 93.62 154 ARG A O 1
ATOM 1185 N N . GLN A 1 155 ? -8.129 14.222 11.910 1.00 94.81 155 GLN A N 1
ATOM 1186 C CA . GLN A 1 155 ? -7.001 13.812 11.081 1.00 94.81 155 GLN A CA 1
ATOM 1187 C C . GLN A 1 155 ? -5.768 13.511 11.941 1.00 94.81 155 GLN A C 1
ATOM 1189 O O . GLN A 1 155 ? -5.359 14.335 12.757 1.00 94.81 155 GLN A O 1
ATOM 1194 N N . PHE A 1 156 ? -5.156 12.350 11.710 1.00 94.12 156 PHE A N 1
ATOM 1195 C CA . PHE A 1 156 ? -3.915 11.893 12.328 1.00 94.12 156 PHE A CA 1
ATOM 1196 C C . PHE A 1 156 ? -2.894 11.596 11.227 1.00 94.12 156 PHE A C 1
ATOM 1198 O O . PHE A 1 156 ? -2.916 10.537 10.598 1.00 94.12 156 PHE A O 1
ATOM 1205 N N . GLY A 1 157 ? -2.013 12.558 10.947 1.00 93.00 157 GLY A N 1
ATOM 1206 C CA . GLY A 1 157 ? -1.067 12.453 9.833 1.00 93.00 157 GLY A CA 1
ATOM 1207 C C . GLY A 1 157 ? -1.792 12.268 8.486 1.00 93.00 157 GLY A C 1
ATOM 1208 O O . GLY A 1 157 ? -2.638 13.102 8.143 1.00 93.00 157 GLY A O 1
ATOM 1209 N N . PRO A 1 158 ? -1.493 11.207 7.710 1.00 91.94 158 PRO A N 1
ATOM 1210 C CA . PRO A 1 158 ? -2.181 10.937 6.446 1.00 91.94 158 PRO A CA 1
ATOM 1211 C C . PRO A 1 158 ? -3.581 10.327 6.628 1.00 91.94 158 PRO A C 1
ATOM 1213 O O . PRO A 1 158 ? -4.314 10.189 5.653 1.00 91.94 158 PRO A O 1
ATOM 1216 N N . TYR A 1 159 ? -3.975 9.960 7.850 1.00 94.25 159 TYR A N 1
ATOM 1217 C CA . TYR A 1 159 ? -5.212 9.230 8.107 1.00 94.25 159 TYR A CA 1
ATOM 1218 C C . TYR A 1 159 ? -6.324 10.166 8.578 1.00 94.25 159 TYR A C 1
ATOM 1220 O O . TYR A 1 159 ? -6.182 10.860 9.583 1.00 94.25 159 TYR A O 1
ATOM 1228 N N . SER A 1 160 ? -7.459 10.166 7.883 1.00 94.44 160 SER A N 1
ATOM 1229 C CA . SER A 1 160 ? -8.685 10.813 8.359 1.00 94.44 160 SER A CA 1
ATOM 1230 C C . SER A 1 160 ? -9.561 9.765 9.036 1.00 94.44 160 SER A C 1
ATOM 1232 O O . SER A 1 160 ? -9.887 8.755 8.424 1.00 94.44 160 SER A O 1
ATOM 1234 N N . VAL A 1 161 ? -9.914 9.982 10.299 1.00 94.56 161 VAL A N 1
ATOM 1235 C CA . VAL A 1 161 ? -10.753 9.099 11.114 1.00 94.56 161 VAL A CA 1
ATOM 1236 C C . VAL A 1 161 ? -12.163 9.666 11.160 1.00 94.56 161 VAL A C 1
ATOM 1238 O O . VAL A 1 161 ? -12.353 10.826 11.523 1.00 94.56 161 VAL A O 1
ATOM 1241 N N . SER A 1 162 ? -13.147 8.841 10.818 1.00 93.62 162 SER A N 1
ATOM 1242 C CA . SER A 1 162 ? -14.564 9.221 10.836 1.00 93.62 162 SER A CA 1
ATOM 1243 C C . SER A 1 162 ? -15.250 8.748 12.114 1.00 93.62 162 SER A C 1
ATOM 1245 O O . SER A 1 162 ? -15.844 9.550 12.835 1.00 93.62 162 SER A O 1
ATOM 1247 N N . GLU A 1 163 ? -15.108 7.461 12.420 1.00 93.06 163 GLU A N 1
ATOM 1248 C CA . GLU A 1 163 ? -15.858 6.766 13.463 1.00 93.06 163 GLU A CA 1
ATOM 1249 C C . GLU A 1 163 ? -14.935 5.862 14.286 1.00 93.06 163 GLU A C 1
ATOM 1251 O O . GLU A 1 163 ? -13.928 5.348 13.793 1.00 93.06 163 GLU A O 1
ATOM 1256 N N . MET A 1 164 ? -15.312 5.636 15.539 1.00 94.75 164 MET A N 1
ATOM 1257 C CA . MET A 1 164 ? -14.708 4.647 16.422 1.00 94.75 164 MET A CA 1
ATOM 1258 C C . MET A 1 164 ? -15.797 3.820 17.101 1.00 94.75 164 MET A C 1
ATOM 1260 O O . MET A 1 164 ? -16.826 4.360 17.503 1.00 94.75 164 MET A O 1
ATOM 1264 N N . VAL A 1 165 ? -15.548 2.523 17.268 1.00 94.31 165 VAL A N 1
ATOM 1265 C CA . VAL A 1 165 ? -16.440 1.599 17.974 1.00 94.31 165 VAL A CA 1
ATOM 1266 C C . VAL A 1 165 ? -15.618 0.634 18.813 1.00 94.31 165 VAL A C 1
ATOM 1268 O O . VAL A 1 165 ? -14.651 0.052 18.325 1.00 94.31 165 VAL A O 1
ATOM 1271 N N . GLN A 1 166 ? -16.032 0.405 20.055 1.00 94.25 166 GLN A N 1
ATOM 1272 C CA . GLN A 1 166 ? -15.577 -0.754 20.817 1.00 94.25 166 GLN A CA 1
ATOM 1273 C C . GLN A 1 166 ? -16.546 -1.910 20.572 1.00 94.25 166 GLN A C 1
ATOM 1275 O O . GLN A 1 166 ? -17.742 -1.777 20.817 1.00 94.25 166 GLN A O 1
ATOM 1280 N N . SER A 1 167 ? -16.053 -3.031 20.060 1.00 90.94 167 SER A N 1
ATOM 1281 C CA . SER A 1 167 ? -16.882 -4.207 19.783 1.00 90.94 167 SER A CA 1
ATOM 1282 C C . SER A 1 167 ? -17.290 -4.908 21.085 1.00 90.94 167 SER A C 1
ATOM 1284 O O . SER A 1 167 ? -16.519 -4.951 22.044 1.00 90.94 167 SER A O 1
ATOM 1286 N N . GLU A 1 168 ? -18.492 -5.493 21.119 1.00 87.75 168 GLU A N 1
ATOM 1287 C CA . GLU A 1 168 ? -18.982 -6.274 22.270 1.00 87.75 168 GLU A CA 1
ATOM 1288 C C . GLU A 1 168 ? -18.106 -7.497 22.567 1.00 87.75 168 GLU A C 1
ATOM 1290 O O . GLU A 1 168 ? -17.912 -7.863 23.723 1.00 87.75 168 GLU A O 1
ATOM 1295 N N . ALA A 1 169 ? -17.521 -8.097 21.526 1.00 85.69 169 ALA A N 1
ATOM 1296 C CA . ALA A 1 169 ? -16.573 -9.204 21.648 1.00 85.69 169 ALA A CA 1
ATOM 1297 C C . ALA A 1 169 ? -15.181 -8.757 22.142 1.00 85.69 169 ALA A C 1
ATOM 1299 O O . ALA A 1 169 ? -14.252 -9.562 22.192 1.00 85.69 169 ALA A O 1
ATOM 1300 N N . GLY A 1 170 ? -15.023 -7.476 22.476 1.00 82.62 170 GLY A N 1
ATOM 1301 C CA . GLY A 1 170 ? -13.734 -6.834 22.667 1.00 82.62 170 GLY A CA 1
ATOM 1302 C C . GLY A 1 170 ? -13.169 -6.286 21.358 1.00 82.62 170 GLY A C 1
ATOM 1303 O O . GLY A 1 170 ? -13.699 -6.523 20.266 1.00 82.62 170 GLY A O 1
ATOM 1304 N N . GLY A 1 171 ? -12.097 -5.513 21.502 1.00 92.12 171 GLY A N 1
ATOM 1305 C CA . GLY A 1 171 ? -11.422 -4.830 20.407 1.00 92.12 171 GLY A CA 1
A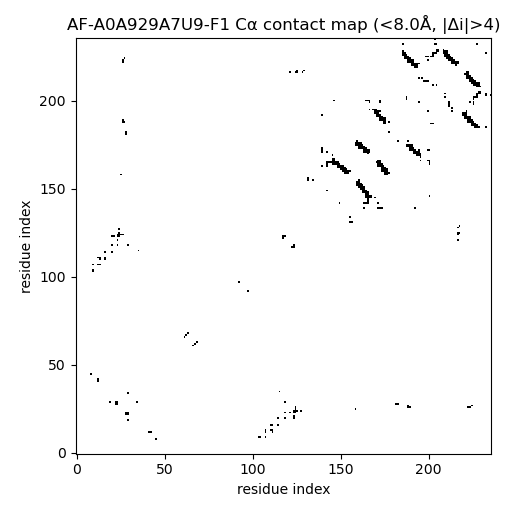TOM 1306 C C . GLY A 1 171 ? -11.974 -3.439 20.116 1.00 92.12 171 GLY A C 1
ATOM 1307 O O . GLY A 1 171 ? -13.180 -3.196 20.197 1.00 92.12 171 GLY A O 1
ATOM 1308 N N . THR A 1 172 ? -11.081 -2.523 19.753 1.00 95.81 172 THR A N 1
ATOM 1309 C CA . THR A 1 172 ? -11.442 -1.157 19.362 1.00 95.81 172 THR A CA 1
ATOM 1310 C C . THR A 1 172 ? -11.166 -0.967 17.886 1.00 95.81 172 THR A C 1
ATOM 1312 O O . THR A 1 172 ? -10.042 -1.158 17.432 1.00 95.81 172 THR A O 1
ATOM 1315 N N . TYR A 1 173 ? -12.194 -0.576 17.148 1.00 95.75 173 TYR A N 1
ATOM 1316 C CA . TYR A 1 173 ? -12.163 -0.374 15.712 1.00 95.75 173 TYR A CA 1
ATOM 1317 C C . TYR A 1 173 ? -12.260 1.108 15.395 1.00 95.75 173 TYR A C 1
ATOM 1319 O O . TYR A 1 173 ? -13.135 1.809 15.898 1.00 95.75 173 TYR A O 1
ATOM 1327 N N . ILE A 1 174 ? -11.366 1.580 14.538 1.00 95.81 174 ILE A N 1
ATOM 1328 C CA . ILE A 1 174 ? -11.255 2.975 14.138 1.00 95.81 174 ILE A CA 1
ATOM 1329 C C . ILE A 1 174 ? -11.377 3.022 12.621 1.00 95.81 174 ILE A C 1
ATOM 1331 O O . ILE A 1 174 ? -10.494 2.556 11.898 1.00 95.81 174 ILE A O 1
ATOM 1335 N N . ARG A 1 175 ? -12.492 3.570 12.139 1.00 93.69 175 ARG A N 1
ATOM 1336 C CA . ARG A 1 175 ? -12.810 3.666 10.717 1.00 93.69 175 ARG A CA 1
ATOM 1337 C C . ARG A 1 175 ? -12.100 4.853 10.096 1.00 93.69 175 ARG A C 1
ATOM 1339 O O . ARG A 1 175 ? -12.262 6.002 10.525 1.00 93.69 175 ARG A O 1
ATOM 1346 N N . LEU A 1 176 ? -11.379 4.581 9.018 1.00 93.00 176 LEU A N 1
ATOM 1347 C CA . LEU A 1 176 ? -10.794 5.628 8.201 1.00 93.00 176 LEU A CA 1
ATOM 1348 C C . LEU A 1 176 ? -11.818 6.128 7.183 1.00 93.00 176 LEU A C 1
ATOM 1350 O O . LEU A 1 176 ? -12.587 5.359 6.609 1.00 93.00 176 LEU A O 1
ATOM 1354 N N . ARG A 1 177 ? -11.837 7.440 6.961 1.00 89.19 177 ARG A N 1
ATOM 1355 C CA . ARG A 1 177 ? -12.530 8.030 5.821 1.00 89.19 177 ARG A CA 1
ATOM 1356 C C . ARG A 1 177 ? -11.739 7.666 4.572 1.00 89.19 177 ARG A C 1
ATOM 1358 O O . ARG A 1 177 ? -10.526 7.882 4.523 1.00 89.19 177 ARG A O 1
ATOM 1365 N N . SER A 1 178 ? -12.430 7.124 3.574 1.00 70.81 178 SER A N 1
ATOM 1366 C CA . SER A 1 178 ? -11.766 6.774 2.330 1.00 70.81 178 SER A CA 1
ATOM 1367 C C . SER A 1 178 ? -11.237 8.017 1.622 1.00 70.81 178 SER A C 1
ATOM 1369 O O . SER A 1 178 ? -11.995 8.980 1.491 1.00 70.81 178 SER A O 1
ATOM 1371 N N . PRO A 1 179 ? -9.993 8.033 1.102 1.00 64.19 179 PRO A N 1
ATOM 1372 C CA . PRO A 1 179 ? -9.695 8.905 -0.010 1.00 64.19 179 PRO A CA 1
ATOM 1373 C C . PRO A 1 179 ? -10.627 8.474 -1.144 1.00 64.19 179 PRO A C 1
ATOM 1375 O O . PRO A 1 179 ? -10.637 7.305 -1.533 1.00 64.19 179 PRO A O 1
ATOM 1378 N N . GLU A 1 180 ? -11.421 9.407 -1.658 1.00 58.78 180 GLU A N 1
ATOM 1379 C CA . GLU A 1 180 ? -12.491 9.177 -2.648 1.00 58.78 180 GLU A CA 1
ATOM 1380 C C . GLU A 1 180 ? -12.032 8.436 -3.924 1.00 58.78 180 GLU A C 1
ATOM 1382 O O . GLU A 1 180 ? -12.848 7.995 -4.724 1.00 58.78 180 GLU A O 1
ATOM 1387 N N . PHE A 1 181 ? -10.723 8.288 -4.133 1.00 57.25 181 PHE A N 1
ATOM 1388 C CA . PHE A 1 181 ? -10.128 7.781 -5.365 1.00 57.25 181 PHE A CA 1
ATOM 1389 C C . PHE A 1 181 ? -9.793 6.283 -5.374 1.00 57.25 181 PHE A C 1
ATOM 1391 O O . PHE A 1 181 ? -9.550 5.753 -6.457 1.00 57.25 181 PHE A O 1
ATOM 1398 N N . PHE A 1 182 ? -9.722 5.602 -4.223 1.00 57.88 182 PHE A N 1
ATOM 1399 C CA . PHE A 1 182 ? -9.059 4.285 -4.154 1.00 57.88 182 PHE A CA 1
ATOM 1400 C C . PHE A 1 182 ? -9.926 3.124 -3.684 1.00 57.88 182 PHE A C 1
ATOM 1402 O O . PHE A 1 182 ? -9.510 1.976 -3.839 1.00 57.88 182 PHE A O 1
ATOM 1409 N N . VAL A 1 183 ? -11.106 3.386 -3.129 1.00 60.06 183 VAL A N 1
ATOM 1410 C CA . VAL A 1 183 ? -11.893 2.348 -2.463 1.00 60.06 183 VAL A CA 1
ATOM 1411 C C . VAL A 1 183 ? -13.353 2.452 -2.881 1.00 60.06 183 VAL A C 1
ATOM 1413 O O . VAL A 1 183 ? -13.875 3.543 -3.092 1.00 60.06 183 VAL A O 1
ATOM 1416 N N . SER A 1 184 ? -13.995 1.298 -3.066 1.00 67.56 184 SER A N 1
ATOM 1417 C CA . SER A 1 184 ? -15.430 1.241 -3.333 1.00 67.56 184 SER A CA 1
ATOM 1418 C C . SER A 1 184 ? -16.194 1.817 -2.144 1.00 67.56 184 SER A C 1
ATOM 1420 O O . SER A 1 184 ? -15.850 1.521 -1.003 1.00 67.56 184 SER A O 1
ATOM 1422 N N . ASP A 1 185 ? -17.296 2.526 -2.395 1.00 69.94 185 ASP A N 1
ATOM 1423 C CA . ASP A 1 185 ? -18.232 2.953 -1.341 1.00 69.94 185 ASP A CA 1
ATOM 1424 C C . ASP A 1 185 ? -1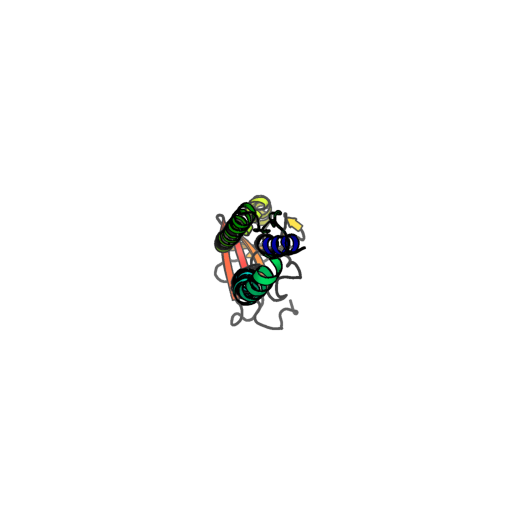8.737 1.781 -0.467 1.00 69.94 185 ASP A C 1
ATOM 1426 O O . ASP A 1 185 ? -19.279 1.985 0.615 1.00 69.94 185 ASP A O 1
ATOM 1430 N N . ARG A 1 186 ? -18.559 0.540 -0.941 1.00 76.38 186 ARG A N 1
ATOM 1431 C CA . ARG A 1 186 ? -18.955 -0.709 -0.278 1.00 76.38 186 ARG A CA 1
ATOM 1432 C C . ARG A 1 186 ? -17.887 -1.301 0.635 1.00 76.38 186 ARG A C 1
ATOM 1434 O O . ARG A 1 186 ? -18.099 -2.381 1.177 1.00 76.38 186 ARG A O 1
ATOM 1441 N N . THR A 1 187 ? -16.740 -0.652 0.764 1.00 81.38 187 THR A N 1
ATOM 1442 C CA . THR A 1 187 ? -15.611 -1.177 1.520 1.00 81.38 187 THR A CA 1
ATOM 1443 C C . THR A 1 187 ? -15.320 -0.259 2.693 1.00 81.38 187 THR A C 1
ATOM 1445 O O . THR A 1 187 ? -14.948 0.903 2.528 1.00 81.38 187 THR A O 1
ATOM 1448 N N . ILE A 1 188 ? -15.467 -0.798 3.898 1.00 87.38 188 ILE A N 1
ATOM 1449 C CA . ILE A 1 188 ? -15.032 -0.148 5.127 1.00 87.38 188 ILE A CA 1
ATOM 1450 C C . ILE A 1 188 ? -13.645 -0.657 5.458 1.00 87.38 188 ILE A C 1
ATOM 1452 O O . ILE A 1 188 ? -13.362 -1.846 5.358 1.00 87.38 188 ILE A O 1
ATOM 1456 N N . TYR A 1 189 ? -12.779 0.245 5.885 1.00 89.81 189 TYR A N 1
ATOM 1457 C CA . TYR A 1 189 ? -11.454 -0.123 6.329 1.00 89.81 189 TYR A CA 1
ATOM 1458 C C . TYR A 1 189 ? -10.979 0.805 7.433 1.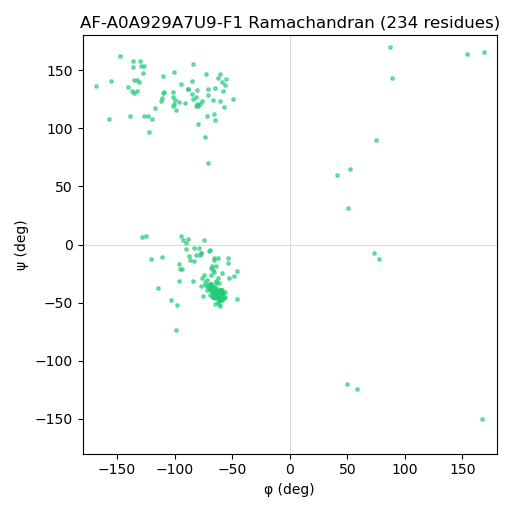00 89.81 189 TYR A C 1
ATOM 1460 O O . TYR A 1 189 ? -11.486 1.915 7.638 1.00 89.81 189 TYR A O 1
ATOM 1468 N N . GLY A 1 190 ? -9.964 0.344 8.143 1.00 93.88 190 GLY A N 1
ATOM 1469 C CA . GLY A 1 190 ? -9.284 1.162 9.121 1.00 93.88 190 GLY A CA 1
ATOM 1470 C C . GLY A 1 190 ? -8.379 0.354 10.018 1.00 93.88 190 GLY A C 1
ATOM 1471 O O . GLY A 1 190 ? -7.831 -0.660 9.592 1.00 93.88 190 GLY A O 1
ATOM 1472 N N . PHE A 1 191 ? -8.211 0.825 11.246 1.00 96.62 191 PHE A N 1
ATOM 1473 C CA . PHE A 1 191 ? -7.321 0.220 12.227 1.00 96.62 191 PHE A CA 1
ATOM 1474 C C . PHE A 1 191 ? -8.113 -0.427 13.354 1.00 96.62 191 PHE A C 1
ATOM 1476 O O . PHE A 1 191 ? -9.166 0.068 13.749 1.00 96.62 191 PHE A O 1
ATOM 1483 N N . ALA A 1 192 ? -7.603 -1.536 13.872 1.00 96.75 192 ALA A N 1
ATOM 1484 C CA . ALA A 1 192 ? -8.191 -2.263 14.978 1.00 96.75 192 ALA A CA 1
ATOM 1485 C C . ALA A 1 192 ? -7.125 -2.615 16.017 1.00 96.75 192 ALA A C 1
ATOM 1487 O O . ALA A 1 192 ? -6.065 -3.145 15.679 1.00 96.75 192 ALA A O 1
ATOM 1488 N N . HIS A 1 193 ? -7.438 -2.347 17.279 1.00 96.81 193 HIS A N 1
ATOM 1489 C CA . HIS A 1 193 ? -6.673 -2.797 18.434 1.00 96.81 193 HIS A CA 1
ATOM 1490 C C . HIS A 1 193 ? -7.366 -4.036 19.009 1.00 96.81 193 HIS A C 1
ATOM 1492 O O . HIS A 1 193 ? -8.513 -3.928 19.441 1.00 96.81 193 HIS A O 1
ATOM 1498 N N . HIS A 1 194 ? -6.712 -5.203 18.974 1.00 94.38 194 HIS A N 1
ATOM 1499 C CA . HIS A 1 194 ? -7.315 -6.519 19.272 1.00 94.38 194 HIS A CA 1
ATOM 1500 C C . HIS A 1 194 ? -8.598 -6.834 18.470 1.00 94.38 194 HIS A C 1
ATOM 1502 O O . HIS A 1 194 ? -9.678 -6.951 19.052 1.00 94.38 194 HIS A O 1
ATOM 1508 N N . PRO A 1 195 ? -8.518 -6.970 17.136 1.00 94.38 195 PRO A N 1
ATOM 1509 C CA . PRO A 1 195 ? -9.686 -7.267 16.309 1.00 94.38 195 PRO A CA 1
ATOM 1510 C C . PRO A 1 195 ? -10.346 -8.606 16.676 1.00 94.38 195 PRO A C 1
ATOM 1512 O O . PRO A 1 195 ? -9.683 -9.588 17.010 1.00 94.38 195 PRO A O 1
ATOM 1515 N N . ASN A 1 196 ? -11.668 -8.653 16.537 1.00 90.50 196 ASN A N 1
ATOM 1516 C CA . ASN A 1 196 ? -12.464 -9.873 16.552 1.00 90.50 196 ASN A CA 1
ATOM 1517 C C . ASN A 1 196 ? -12.304 -10.601 15.203 1.00 90.50 196 ASN A C 1
ATOM 1519 O O . ASN A 1 196 ? -12.644 -10.021 14.172 1.00 90.50 196 ASN A O 1
ATOM 1523 N N . PRO A 1 197 ? -11.866 -11.873 15.176 1.00 85.62 197 PRO A N 1
ATOM 1524 C CA . PRO A 1 197 ? -11.687 -12.620 13.929 1.00 85.62 197 PRO A CA 1
ATOM 1525 C C . PRO A 1 197 ? -12.992 -12.859 13.153 1.00 85.62 197 PRO A C 1
ATOM 1527 O O . PRO A 1 197 ? -12.942 -13.157 11.965 1.00 85.62 197 PRO A O 1
ATOM 1530 N N . ASN A 1 198 ? -14.152 -12.729 13.804 1.00 84.06 198 ASN A N 1
ATOM 1531 C CA . ASN A 1 198 ? -15.450 -13.026 13.198 1.00 84.06 198 ASN A CA 1
ATOM 1532 C C . ASN A 1 198 ? -16.071 -11.836 12.446 1.00 84.06 198 ASN A C 1
ATOM 1534 O O . ASN A 1 198 ? -17.087 -12.013 11.778 1.00 84.06 198 ASN A O 1
ATOM 1538 N N . GLY A 1 199 ? -15.518 -10.624 12.568 1.00 86.00 199 GLY A N 1
ATOM 1539 C CA . GLY A 1 199 ? -16.057 -9.451 11.881 1.00 86.00 199 GLY A CA 1
ATOM 1540 C C . GLY A 1 199 ? -15.760 -8.113 12.554 1.00 86.00 199 GLY A C 1
ATOM 1541 O O . GLY A 1 199 ? -15.436 -8.031 13.742 1.00 86.00 199 GLY A O 1
ATOM 1542 N N . SER A 1 200 ? -15.955 -7.041 11.784 1.00 86.56 200 SER A N 1
ATOM 1543 C CA . SER A 1 200 ? -15.981 -5.663 12.280 1.00 86.56 200 SER A CA 1
ATOM 1544 C C . SER A 1 200 ? -17.373 -5.268 12.818 1.00 86.56 200 SER A C 1
ATOM 1546 O O . SER A 1 200 ? -18.386 -5.813 12.366 1.00 86.56 200 SER A O 1
ATOM 1548 N N . PRO A 1 201 ? -17.461 -4.292 13.737 1.00 86.94 201 PRO A N 1
ATOM 1549 C CA . PRO A 1 201 ? -18.731 -3.739 14.206 1.00 86.94 201 PRO A CA 1
ATOM 1550 C C . PRO A 1 201 ? -19.369 -2.757 13.210 1.00 86.94 201 PRO A C 1
ATOM 1552 O O . PRO A 1 201 ? -20.492 -2.317 13.424 1.00 86.94 201 PRO A O 1
ATOM 1555 N N . PHE A 1 202 ? -18.664 -2.394 12.134 1.00 83.94 202 PHE A N 1
ATOM 1556 C CA . PHE A 1 202 ? -19.179 -1.502 11.094 1.00 83.94 202 PHE A CA 1
ATOM 1557 C C . PHE A 1 202 ? -19.967 -2.247 10.010 1.00 83.94 202 PHE A C 1
ATOM 1559 O O . PHE A 1 202 ? -20.643 -1.622 9.196 1.00 83.94 202 PHE A O 1
ATOM 1566 N N . GLY A 1 203 ? -19.857 -3.577 9.972 1.00 68.12 203 GLY A N 1
ATOM 1567 C CA . GLY A 1 203 ? -20.465 -4.394 8.935 1.00 68.12 203 GLY A CA 1
ATOM 1568 C C . GLY A 1 203 ? -21.960 -4.645 9.167 1.00 68.12 203 GLY A C 1
ATOM 1569 O O . GLY A 1 203 ? -22.302 -5.504 9.973 1.00 68.12 203 GLY A O 1
ATOM 1570 N N . GLY A 1 204 ? -22.842 -3.957 8.432 1.00 58.03 204 GLY A N 1
ATOM 1571 C CA . GLY A 1 204 ? -24.235 -4.354 8.192 1.00 58.03 204 GLY A CA 1
ATOM 1572 C C . GLY A 1 204 ? -24.424 -4.990 6.807 1.00 58.03 204 GLY A C 1
ATOM 1573 O O . GLY A 1 204 ? -24.172 -4.356 5.788 1.00 58.03 204 GLY A O 1
ATOM 1574 N N . GLY A 1 205 ? -24.861 -6.247 6.741 1.00 56.66 205 GLY A N 1
ATOM 1575 C CA . GLY A 1 205 ? -25.141 -6.932 5.475 1.00 56.66 205 GLY A CA 1
ATOM 1576 C C . GLY A 1 205 ? -25.370 -8.431 5.655 1.00 56.66 205 GLY A C 1
ATOM 1577 O O . GLY A 1 205 ? -25.061 -8.981 6.708 1.00 56.66 205 GLY A O 1
ATOM 1578 N N . ASP A 1 206 ? -25.923 -9.084 4.630 1.00 60.91 206 ASP A N 1
ATOM 1579 C CA . ASP A 1 206 ? -26.088 -10.543 4.590 1.00 60.91 206 ASP A CA 1
ATOM 1580 C C . ASP A 1 206 ? -24.725 -11.235 4.767 1.00 60.91 206 ASP A C 1
ATOM 1582 O O . ASP A 1 206 ? -23.816 -11.050 3.951 1.00 60.91 206 ASP A O 1
ATOM 1586 N N . GLU A 1 207 ? -24.591 -12.029 5.835 1.00 64.38 207 GLU A N 1
ATOM 1587 C CA . GLU A 1 207 ? -23.363 -12.748 6.205 1.00 64.38 207 GLU A CA 1
ATOM 1588 C C . GLU A 1 207 ? -22.807 -13.585 5.048 1.00 64.38 207 GLU A C 1
ATOM 1590 O O . GLU A 1 207 ? -21.595 -13.751 4.933 1.00 64.38 207 GLU A O 1
ATOM 1595 N N . ASN A 1 208 ? -23.675 -14.056 4.146 1.00 69.56 208 ASN A N 1
ATOM 1596 C CA . ASN A 1 208 ? -23.282 -14.906 3.024 1.00 69.56 208 ASN A CA 1
ATOM 1597 C C . ASN A 1 208 ? -22.410 -14.199 1.974 1.00 69.56 208 ASN A C 1
ATOM 1599 O O . ASN A 1 208 ? -21.751 -14.873 1.184 1.00 69.56 208 ASN A O 1
ATOM 1603 N N . HIS A 1 209 ? -22.401 -12.863 1.944 1.00 69.31 209 HIS A N 1
ATOM 1604 C CA . HIS A 1 209 ? -21.660 -12.082 0.947 1.00 69.31 209 HIS A CA 1
ATOM 1605 C C . HIS A 1 209 ? -20.694 -11.066 1.568 1.00 69.31 209 HIS A C 1
ATOM 1607 O O . HIS A 1 209 ? -20.123 -10.234 0.859 1.00 69.31 209 HIS A O 1
ATOM 1613 N N . ARG A 1 210 ? -20.521 -11.109 2.889 1.00 79.12 210 ARG A N 1
ATOM 1614 C CA . ARG A 1 210 ? -19.577 -10.257 3.602 1.00 79.12 210 ARG A CA 1
ATOM 1615 C C . ARG A 1 210 ? -18.173 -10.840 3.488 1.00 79.12 210 ARG A C 1
ATOM 1617 O O . ARG A 1 210 ? -17.968 -12.022 3.747 1.00 79.12 210 ARG A O 1
ATOM 1624 N N . HIS A 1 211 ? -17.202 -9.997 3.152 1.00 84.94 211 HIS A N 1
ATOM 1625 C CA . HIS A 1 211 ? -15.792 -10.388 3.142 1.00 84.94 211 HIS A CA 1
ATOM 1626 C C . HIS A 1 211 ? -15.013 -9.516 4.118 1.00 84.94 211 HIS A C 1
ATOM 1628 O O . HIS A 1 211 ? -14.827 -8.324 3.867 1.00 84.94 211 HIS A O 1
ATOM 1634 N N . TYR A 1 212 ? -14.607 -10.116 5.235 1.00 88.81 212 TYR A N 1
ATOM 1635 C CA . TYR A 1 212 ? -13.868 -9.460 6.306 1.00 88.81 212 TYR A CA 1
ATOM 1636 C C . TYR A 1 212 ? -12.439 -9.992 6.361 1.00 88.81 212 TYR A C 1
ATOM 1638 O O . TYR A 1 212 ? -12.221 -11.199 6.471 1.00 88.81 212 TYR A O 1
ATOM 1646 N N . GLU A 1 213 ? -11.474 -9.082 6.317 1.00 91.31 213 GLU A N 1
ATOM 1647 C CA . GLU A 1 213 ? -10.055 -9.392 6.419 1.00 91.31 213 GLU A CA 1
ATOM 1648 C C . GLU A 1 213 ? -9.379 -8.552 7.495 1.00 91.31 213 GLU A C 1
ATOM 1650 O O . GLU A 1 213 ? -9.729 -7.393 7.737 1.00 91.31 213 GLU A O 1
ATOM 1655 N N . VAL A 1 214 ? -8.371 -9.152 8.125 1.00 93.12 214 VAL A N 1
ATOM 1656 C CA . VAL A 1 214 ? -7.567 -8.541 9.178 1.00 93.12 214 VAL A CA 1
ATOM 1657 C C . VAL A 1 214 ? -6.111 -8.870 8.934 1.00 93.12 214 VAL A C 1
ATOM 1659 O O . VAL A 1 214 ? -5.743 -10.028 8.746 1.00 93.12 214 VAL A O 1
ATOM 1662 N N . HIS A 1 215 ? -5.271 -7.847 9.011 1.00 93.19 215 HIS A N 1
ATOM 1663 C CA . HIS A 1 215 ? -3.858 -7.945 8.690 1.00 93.19 215 HIS A CA 1
ATOM 1664 C C . HIS A 1 215 ? -3.029 -7.238 9.759 1.00 93.19 215 HIS A C 1
ATOM 1666 O O . HIS A 1 215 ? -3.301 -6.097 10.132 1.00 93.19 215 HIS A O 1
ATOM 1672 N N . SER A 1 216 ? -2.001 -7.915 10.268 1.00 95.25 216 SER A N 1
ATOM 1673 C CA . SER A 1 216 ? -1.152 -7.383 11.341 1.00 95.25 216 SER A CA 1
ATOM 1674 C C . SER A 1 216 ? -0.257 -6.238 10.849 1.00 95.25 216 SER A C 1
ATOM 1676 O O . SER A 1 216 ? 0.399 -6.345 9.806 1.00 95.25 216 SER A O 1
ATOM 1678 N N . ILE A 1 217 ? -0.203 -5.150 11.624 1.00 94.69 217 ILE A N 1
ATOM 1679 C CA . ILE A 1 217 ? 0.698 -4.015 11.394 1.00 94.69 217 ILE A CA 1
ATOM 1680 C C . ILE A 1 217 ? 1.910 -4.156 12.315 1.00 94.69 217 ILE A C 1
ATOM 1682 O O . ILE A 1 217 ? 3.001 -4.510 11.850 1.00 94.69 217 ILE A O 1
ATOM 1686 N N . ASP A 1 218 ? 1.693 -3.896 13.604 1.00 93.56 218 ASP A N 1
ATOM 1687 C CA . ASP A 1 218 ? 2.686 -3.955 14.669 1.00 93.56 218 ASP A CA 1
ATOM 1688 C C . ASP A 1 218 ? 2.003 -4.200 16.021 1.00 93.56 218 ASP A C 1
ATOM 1690 O O . ASP A 1 218 ? 0.923 -3.670 16.283 1.00 93.56 218 ASP A O 1
ATOM 1694 N N . GLY A 1 219 ? 2.622 -5.026 16.864 1.00 93.25 219 GLY A N 1
ATOM 1695 C CA . GLY A 1 219 ? 2.068 -5.420 18.161 1.00 93.25 219 GLY A CA 1
ATOM 1696 C C . GLY A 1 219 ? 0.613 -5.906 18.084 1.00 93.25 219 GLY A C 1
ATOM 1697 O O . GLY A 1 219 ? 0.299 -6.891 17.415 1.00 93.25 219 GLY A O 1
ATOM 1698 N N . GLU A 1 220 ? -0.272 -5.210 18.799 1.00 95.94 220 GLU A N 1
ATOM 1699 C CA . GLU A 1 220 ? -1.706 -5.519 18.919 1.00 95.94 220 GLU A CA 1
ATOM 1700 C C . GLU A 1 220 ? -2.561 -4.819 17.845 1.00 95.94 220 GLU A C 1
ATOM 1702 O O . GLU A 1 220 ? -3.770 -5.069 17.728 1.00 95.94 220 GLU A O 1
ATOM 1707 N N . TRP A 1 221 ? -1.929 -3.979 17.019 1.00 97.56 221 TRP A N 1
ATOM 1708 C CA . TRP A 1 221 ? -2.573 -3.220 15.961 1.00 97.56 221 TRP A CA 1
ATOM 1709 C C . TRP A 1 221 ? -2.639 -3.985 14.648 1.00 97.56 221 TRP A C 1
ATOM 1711 O O . TRP A 1 221 ? -1.666 -4.545 14.133 1.00 97.56 221 TRP A O 1
ATOM 1721 N N . HIS A 1 222 ? -3.827 -3.936 14.069 1.00 96.94 222 HIS A N 1
ATOM 1722 C CA . HIS A 1 222 ? -4.157 -4.535 12.795 1.00 96.94 222 HIS A CA 1
ATOM 1723 C C . HIS A 1 222 ? -4.828 -3.486 11.923 1.00 96.94 222 HIS A C 1
ATOM 1725 O O . HIS A 1 222 ? -5.458 -2.558 12.433 1.00 96.94 222 HIS A O 1
ATOM 1731 N N . TRP A 1 223 ? -4.731 -3.637 10.611 1.00 95.00 223 TRP A N 1
ATOM 1732 C CA . TRP A 1 223 ? -5.680 -2.987 9.725 1.00 95.00 223 TRP A CA 1
ATOM 1733 C C . TRP A 1 223 ? -6.723 -4.010 9.292 1.00 95.00 223 TRP A C 1
ATOM 1735 O O . TRP A 1 223 ? -6.444 -5.209 9.228 1.00 95.00 223 TRP A O 1
ATOM 1745 N N . PHE A 1 224 ? -7.942 -3.540 9.065 1.00 93.12 224 PHE A N 1
ATOM 1746 C CA . PHE A 1 224 ? -9.046 -4.385 8.640 1.00 93.12 224 PHE A CA 1
ATOM 1747 C C . PHE A 1 224 ? -9.692 -3.833 7.379 1.00 93.12 224 PHE A C 1
ATOM 1749 O O . PHE A 1 224 ? -9.674 -2.621 7.141 1.00 93.12 224 PHE A O 1
ATOM 1756 N N . GLN A 1 225 ? -10.299 -4.735 6.622 1.00 90.25 225 GLN A N 1
ATOM 1757 C CA . GLN A 1 225 ? -11.181 -4.429 5.512 1.00 90.25 225 GLN A CA 1
ATOM 1758 C C . GLN A 1 225 ? -12.460 -5.245 5.648 1.00 90.25 225 GLN A C 1
ATOM 1760 O O . GLN A 1 225 ? -12.432 -6.411 6.027 1.00 90.25 225 GLN A O 1
ATOM 1765 N N . ASP A 1 226 ? -13.586 -4.617 5.349 1.00 88.19 226 ASP A N 1
ATOM 1766 C CA . ASP A 1 226 ? -14.911 -5.204 5.440 1.00 88.19 226 ASP A CA 1
ATOM 1767 C C . ASP A 1 226 ? -15.727 -4.773 4.220 1.00 88.19 226 ASP A C 1
ATOM 1769 O O . ASP A 1 226 ? -16.029 -3.590 4.045 1.00 88.19 226 ASP A O 1
ATOM 1773 N N . ASN A 1 227 ? -16.014 -5.726 3.334 1.00 84.06 227 ASN A N 1
ATOM 1774 C CA . ASN A 1 227 ? -16.730 -5.483 2.085 1.00 84.06 227 ASN A CA 1
ATOM 1775 C C . ASN A 1 227 ? -18.199 -5.900 2.203 1.00 84.06 227 ASN A C 1
ATOM 1777 O O . ASN A 1 227 ? -18.504 -7.038 2.570 1.00 84.06 227 ASN A O 1
ATOM 1781 N N . PHE A 1 228 ? -19.100 -5.009 1.787 1.00 76.50 228 PHE A N 1
ATOM 1782 C CA . PHE A 1 228 ? -20.529 -5.285 1.668 1.00 76.50 228 PHE A CA 1
ATOM 1783 C C . PHE A 1 228 ? -20.870 -5.962 0.345 1.00 76.50 228 PHE A C 1
ATOM 1785 O O . PHE A 1 228 ? -20.589 -5.443 -0.738 1.00 76.50 228 PHE A O 1
ATOM 1792 N N . GLY A 1 229 ? -21.532 -7.112 0.440 1.00 58.78 229 GLY A N 1
ATOM 1793 C CA . GLY A 1 229 ? -21.871 -7.940 -0.709 1.00 58.78 229 GLY A CA 1
ATOM 1794 C C . GLY A 1 229 ? -23.113 -7.535 -1.508 1.00 58.78 229 GLY A C 1
ATOM 1795 O O . GLY A 1 229 ? -23.334 -8.098 -2.576 1.00 58.78 229 GLY A O 1
ATOM 1796 N N . THR A 1 230 ? -23.933 -6.583 -1.046 1.00 57.16 230 THR A N 1
ATOM 1797 C CA . THR A 1 230 ? -25.240 -6.284 -1.667 1.00 57.16 230 THR A CA 1
ATOM 1798 C C . THR A 1 230 ? -25.517 -4.782 -1.821 1.00 57.16 230 THR A C 1
ATOM 1800 O O . THR A 1 230 ? -24.907 -3.941 -1.164 1.00 57.16 230 THR A O 1
ATOM 1803 N N . ASP A 1 231 ? -26.416 -4.431 -2.750 1.00 55.59 231 ASP A N 1
ATOM 1804 C CA . ASP A 1 231 ? -26.738 -3.051 -3.165 1.00 55.59 231 ASP A CA 1
ATOM 1805 C C . ASP A 1 231 ? -27.495 -2.219 -2.105 1.00 55.59 231 ASP A C 1
ATOM 1807 O O . ASP A 1 231 ? -27.690 -1.019 -2.301 1.00 55.59 231 ASP A O 1
ATOM 1811 N N . ASP A 1 232 ? -27.881 -2.825 -0.979 1.00 54.41 232 ASP A N 1
ATOM 1812 C CA . ASP A 1 232 ? -28.753 -2.218 0.042 1.00 54.41 232 ASP A CA 1
ATOM 1813 C C . ASP A 1 232 ? -28.007 -1.412 1.124 1.00 54.41 232 ASP A C 1
ATOM 1815 O O . ASP A 1 232 ? -28.610 -0.884 2.050 1.00 54.41 232 ASP A O 1
ATOM 1819 N N . TRP A 1 233 ? -26.688 -1.235 1.007 1.00 51.06 233 TRP A N 1
ATOM 1820 C CA . TRP A 1 233 ? -25.869 -0.537 2.014 1.00 51.06 233 TRP A CA 1
ATOM 1821 C C . TRP A 1 233 ? -26.234 0.948 2.231 1.00 51.06 233 TRP A C 1
ATOM 1823 O O . TRP A 1 233 ? -25.770 1.556 3.190 1.00 51.06 233 TRP A O 1
ATOM 1833 N N . ARG A 1 234 ? -27.069 1.548 1.368 1.00 53.47 234 ARG A N 1
ATOM 1834 C CA . ARG A 1 234 ? -27.541 2.942 1.499 1.00 53.47 234 ARG A CA 1
ATOM 1835 C C . ARG A 1 234 ? -28.675 3.131 2.514 1.00 53.47 234 ARG A C 1
ATOM 1837 O O . ARG A 1 234 ? -29.118 4.264 2.691 1.00 53.47 234 ARG A O 1
ATOM 1844 N N . SER A 1 235 ? -29.182 2.063 3.133 1.00 48.97 235 SER A N 1
ATOM 1845 C CA . SER A 1 235 ? -30.308 2.137 4.074 1.00 48.97 235 SER A CA 1
ATOM 1846 C C . SER A 1 235 ? -29.916 2.257 5.554 1.00 48.97 235 SER A C 1
ATOM 1848 O O . SER A 1 235 ? -30.809 2.164 6.396 1.00 48.97 235 SER A O 1
ATOM 1850 N N . PHE A 1 236 ? -28.629 2.436 5.877 1.00 48.66 236 PHE A N 1
ATOM 1851 C CA . PHE A 1 236 ? -28.118 2.545 7.252 1.00 48.66 236 PHE A CA 1
ATOM 1852 C C . PHE A 1 236 ? -27.593 3.946 7.571 1.00 48.66 236 PHE A C 1
ATOM 1854 O O . PHE A 1 236 ? -26.882 4.521 6.715 1.00 48.66 236 PHE A O 1
#

Radius of gyration: 29.33 Å; Cα contacts (8 Å, |Δi|>4): 266; chains: 1; bounding box: 76×30×84 Å